Protein AF-0000000076607800 (afdb_homodimer)

Solvent-accessible surface area (backbone atoms only — not comparable to full-atom values): 13991 Å² total; per-residue (Å²): 88,60,32,74,44,74,40,45,33,41,15,35,89,54,48,66,61,42,52,52,49,42,38,73,73,34,55,36,42,64,42,30,52,68,82,54,38,37,32,33,32,48,40,49,83,46,87,65,86,45,58,47,31,33,26,29,20,87,77,38,93,74,52,37,53,46,70,35,19,41,32,43,36,35,35,28,87,53,38,68,62,51,50,57,54,45,61,74,69,64,65,68,62,76,37,70,77,42,79,42,59,78,15,33,34,32,31,28,30,63,49,90,76,54,30,33,38,38,39,24,21,82,47,77,55,36,74,76,47,54,70,26,51,41,129,87,59,31,70,44,75,40,46,33,41,16,33,88,54,50,67,61,43,51,51,49,41,38,72,73,34,55,36,44,64,42,31,50,70,84,56,38,37,33,35,33,48,39,49,85,50,86,65,87,46,57,47,32,33,26,28,19,87,76,37,95,74,49,37,52,45,70,36,19,40,34,42,36,34,35,28,89,53,37,69,62,52,49,58,55,47,60,72,69,65,65,67,62,77,38,69,77,42,80,41,59,79,17,30,34,33,34,26,31,64,50,89,75,54,30,32,39,38,38,24,21,82,47,76,56,36,74,75,48,55,72,26,51,41,130

Structure (mmCIF, N/CA/C/O backbone):
data_AF-0000000076607800-model_v1
#
loop_
_entity.id
_entity.type
_entity.pdbx_description
1 polymer 'Uncharacterized conserved protein PhnB, glyoxalase superfamily'
#
loop_
_atom_site.group_PDB
_atom_site.id
_atom_site.type_symbol
_atom_site.label_atom_id
_atom_site.label_alt_id
_atom_site.label_comp_id
_atom_site.label_asym_id
_atom_site.label_entity_id
_atom_site.label_seq_id
_atom_site.pdbx_PDB_ins_code
_atom_site.Cartn_x
_atom_site.Cartn_y
_atom_site.Cartn_z
_atom_site.occupancy
_atom_site.B_iso_or_equiv
_atom_site.auth_seq_id
_atom_site.auth_comp_id
_atom_site.auth_asym_id
_atom_site.auth_atom_id
_atom_site.pdbx_PDB_model_num
ATOM 1 N N . MET A 1 1 ? -7.504 -16.953 0.192 1 89.31 1 MET A N 1
ATOM 2 C CA . MET A 1 1 ? -6.07 -16.859 0.453 1 89.31 1 MET A CA 1
ATOM 3 C C . MET A 1 1 ? -5.801 -16.062 1.725 1 89.31 1 MET A C 1
ATOM 5 O O . MET A 1 1 ? -6.395 -15.008 1.937 1 89.31 1 MET A O 1
ATOM 9 N N . LYS A 1 2 ? -4.879 -16.625 2.611 1 90.62 2 LYS A N 1
ATOM 10 C CA . LYS A 1 2 ? -4.449 -15.891 3.795 1 90.62 2 LYS A CA 1
ATOM 11 C C . LYS A 1 2 ? -3.088 -15.242 3.574 1 90.62 2 LYS A C 1
ATOM 13 O O . LYS A 1 2 ? -2.135 -15.906 3.172 1 90.62 2 LYS A O 1
ATOM 18 N N . ILE A 1 3 ? -3.055 -13.945 3.836 1 93.56 3 ILE A N 1
ATOM 19 C CA . ILE A 1 3 ? -1.776 -13.273 3.639 1 93.56 3 ILE A CA 1
ATOM 20 C C . ILE A 1 3 ? -1.208 -12.836 4.988 1 93.56 3 ILE A C 1
ATOM 22 O O . ILE A 1 3 ? -1.96 -12.547 5.922 1 93.56 3 ILE A O 1
ATOM 26 N N . ASN A 1 4 ? 0.083 -12.812 5.07 1 92.81 4 ASN A N 1
ATOM 27 C CA . ASN A 1 4 ? 0.793 -12.383 6.273 1 92.81 4 ASN A CA 1
ATOM 28 C C . ASN A 1 4 ? 1.056 -10.883 6.266 1 92.81 4 ASN A C 1
ATOM 30 O O . ASN A 1 4 ? 1.125 -10.258 7.324 1 92.81 4 ASN A O 1
ATOM 34 N N . ASP A 1 5 ? 1.212 -10.344 5.078 1 92.81 5 ASP A N 1
ATOM 35 C CA . ASP A 1 5 ? 1.543 -8.93 4.938 1 92.81 5 ASP A CA 1
ATOM 36 C C . ASP A 1 5 ? 1.287 -8.445 3.51 1 92.81 5 ASP A C 1
ATOM 38 O O . ASP A 1 5 ? 1.368 -9.227 2.561 1 92.81 5 ASP A O 1
ATOM 42 N N . LEU A 1 6 ? 0.939 -7.23 3.428 1 95.31 6 LEU A N 1
ATOM 43 C CA . LEU A 1 6 ? 0.841 -6.516 2.16 1 95.31 6 LEU A CA 1
ATOM 44 C C . LEU A 1 6 ? 1.703 -5.258 2.176 1 95.31 6 LEU A C 1
ATOM 46 O O . LEU A 1 6 ? 1.561 -4.414 3.064 1 95.31 6 LEU A O 1
ATOM 50 N N . SER A 1 7 ? 2.604 -5.168 1.314 1 96.62 7 SER A N 1
ATOM 51 C CA . SER A 1 7 ? 3.385 -3.955 1.096 1 96.62 7 SER A CA 1
ATOM 52 C C . SER A 1 7 ? 3.342 -3.527 -0.368 1 96.62 7 SER A C 1
ATOM 54 O O . SER A 1 7 ? 2.793 -4.238 -1.212 1 96.62 7 SER A O 1
ATOM 56 N N . ILE A 1 8 ? 3.883 -2.34 -0.643 1 98.06 8 ILE A N 1
ATOM 57 C CA . ILE A 1 8 ? 3.775 -1.875 -2.021 1 98.06 8 ILE A CA 1
ATOM 58 C C . ILE A 1 8 ? 5.156 -1.464 -2.535 1 98.06 8 ILE A C 1
ATOM 60 O O . ILE A 1 8 ? 6.035 -1.103 -1.75 1 98.06 8 ILE A O 1
ATOM 64 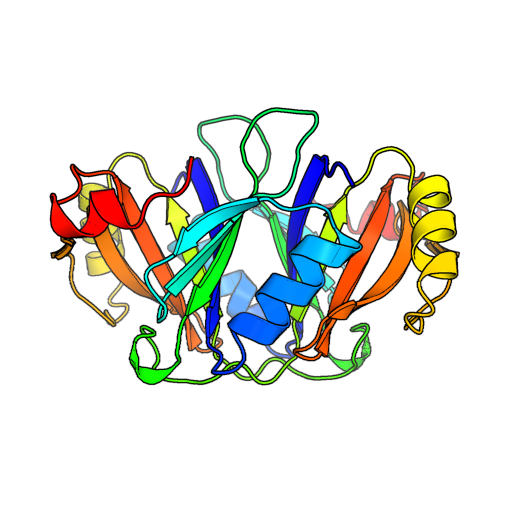N N . THR A 1 9 ? 5.324 -1.591 -3.789 1 98.69 9 THR A N 1
ATOM 65 C CA . THR A 1 9 ? 6.469 -1.09 -4.539 1 98.69 9 THR A CA 1
ATOM 66 C C . THR A 1 9 ? 6.012 -0.159 -5.66 1 98.69 9 THR A C 1
ATOM 68 O O . THR A 1 9 ? 5.188 -0.538 -6.492 1 98.69 9 THR A O 1
ATOM 71 N N . ILE A 1 10 ? 6.562 1.023 -5.66 1 98.75 10 ILE A N 1
ATOM 72 C CA . ILE A 1 10 ? 6.23 2.008 -6.684 1 98.75 10 ILE A CA 1
ATOM 73 C C . ILE A 1 10 ? 7.316 2.031 -7.754 1 98.75 10 ILE A C 1
ATOM 75 O O . ILE A 1 10 ? 8.508 2.094 -7.438 1 98.75 10 ILE A O 1
ATOM 79 N N . HIS A 1 11 ? 6.902 1.97 -9.031 1 98.81 11 HIS A N 1
ATOM 80 C CA . HIS A 1 11 ? 7.832 1.976 -10.148 1 98.81 11 HIS A CA 1
ATOM 81 C C . HIS A 1 11 ? 8.172 3.4 -10.578 1 98.81 11 HIS A C 1
ATOM 83 O O . HIS A 1 11 ? 7.316 4.109 -11.117 1 98.81 11 HIS A O 1
ATOM 89 N N . THR A 1 12 ? 9.398 3.791 -10.43 1 98.5 12 THR A N 1
ATOM 90 C CA . THR A 1 12 ? 9.742 5.176 -10.742 1 98.5 12 THR A CA 1
ATOM 91 C C . THR A 1 12 ? 11.242 5.316 -10.992 1 98.5 12 THR A C 1
ATOM 93 O O . THR A 1 12 ? 12.039 4.523 -10.484 1 98.5 12 THR A O 1
ATOM 96 N N . ASP A 1 13 ? 11.586 6.332 -11.758 1 97.88 13 ASP A N 1
ATOM 97 C CA . ASP A 1 13 ? 12.992 6.688 -11.953 1 97.88 13 ASP A CA 1
ATOM 98 C C . ASP A 1 13 ? 13.445 7.711 -10.914 1 97.88 13 ASP A C 1
ATOM 100 O O . ASP A 1 13 ? 14.617 8.086 -10.875 1 97.88 13 ASP A O 1
ATOM 104 N N . LYS A 1 14 ? 12.609 8.102 -10.008 1 98.19 14 LYS A N 1
ATOM 105 C CA . LYS A 1 14 ? 12.898 9.141 -9.016 1 98.19 14 LYS A CA 1
ATOM 106 C C . LYS A 1 14 ? 13.141 8.531 -7.641 1 98.19 14 LYS A C 1
ATOM 108 O O . LYS A 1 14 ? 12.688 9.07 -6.629 1 98.19 14 LYS A O 1
ATOM 113 N N . ILE A 1 15 ? 13.836 7.441 -7.613 1 98.56 15 ILE A N 1
ATOM 114 C CA . ILE A 1 15 ? 14.008 6.695 -6.367 1 98.56 15 ILE A CA 1
ATOM 115 C C . ILE A 1 15 ? 14.719 7.57 -5.34 1 98.56 15 ILE A C 1
ATOM 117 O O . ILE A 1 15 ? 14.242 7.719 -4.207 1 98.56 15 ILE A O 1
ATOM 121 N N . LYS A 1 16 ? 15.805 8.156 -5.68 1 98.31 16 LYS A N 1
ATOM 122 C CA . LYS A 1 16 ? 16.594 8.961 -4.746 1 98.31 16 LYS A CA 1
ATOM 123 C C . LYS A 1 16 ? 15.758 10.109 -4.184 1 98.31 16 LYS A C 1
ATOM 125 O O . LYS A 1 16 ? 15.781 10.375 -2.98 1 98.31 16 LYS A O 1
ATOM 130 N N . GLU A 1 17 ? 15.07 10.797 -5.043 1 98.38 17 GLU A N 1
ATOM 131 C CA . GLU A 1 17 ? 14.227 11.906 -4.625 1 98.38 17 GLU A CA 1
ATOM 132 C C . GLU A 1 17 ? 13.18 11.453 -3.613 1 98.38 17 GLU A C 1
ATOM 134 O O . GLU A 1 17 ? 12.938 12.133 -2.615 1 98.38 17 GLU A O 1
ATOM 139 N N . CYS A 1 18 ? 12.578 10.336 -3.889 1 98.44 18 CYS A N 1
ATOM 140 C CA . CYS A 1 18 ? 11.547 9.805 -3.006 1 98.44 18 CYS A CA 1
ATOM 141 C C . CYS A 1 18 ? 12.141 9.414 -1.657 1 98.44 18 CYS A C 1
ATOM 143 O O . CYS A 1 18 ? 11.617 9.797 -0.609 1 98.44 18 CYS A O 1
ATOM 145 N N . VAL A 1 19 ? 13.211 8.656 -1.713 1 98.38 19 VAL A N 1
ATOM 146 C CA . VAL A 1 19 ? 13.852 8.188 -0.486 1 98.38 19 VAL A CA 1
ATOM 147 C C . VAL A 1 19 ? 14.281 9.391 0.358 1 98.38 19 VAL A C 1
ATOM 149 O O . VAL A 1 19 ? 14.039 9.43 1.565 1 98.38 19 VAL A O 1
ATOM 152 N N . ASP A 1 20 ? 14.875 10.414 -0.251 1 98.31 20 ASP A N 1
ATOM 153 C CA . ASP A 1 20 ? 15.297 11.617 0.458 1 98.31 20 ASP A CA 1
ATOM 154 C C . ASP A 1 20 ? 14.117 12.297 1.143 1 98.31 20 ASP A C 1
ATOM 156 O O . ASP A 1 20 ? 14.234 12.758 2.281 1 98.31 20 ASP A O 1
ATOM 160 N N . PHE A 1 21 ? 13.023 12.375 0.46 1 98.31 21 PHE A N 1
ATOM 161 C CA . PHE A 1 21 ? 11.812 12.992 0.995 1 98.31 21 PHE A CA 1
ATOM 162 C C . PHE A 1 21 ? 11.352 12.273 2.258 1 98.31 21 PHE A C 1
ATOM 164 O O . PHE A 1 21 ? 11.109 12.906 3.285 1 98.31 21 PHE A O 1
ATOM 171 N N . TYR A 1 22 ? 11.234 10.961 2.172 1 98.25 22 TYR A N 1
ATOM 172 C CA . TYR A 1 22 ? 10.688 10.195 3.289 1 98.25 22 TYR A CA 1
ATOM 173 C C . TYR A 1 22 ? 11.664 10.172 4.461 1 98.25 22 TYR A C 1
ATOM 175 O O . TYR A 1 22 ? 11.258 10.211 5.621 1 98.25 22 TYR A O 1
ATOM 183 N N . VAL A 1 23 ? 12.945 10.07 4.188 1 97.38 23 VAL A N 1
ATOM 184 C CA . VAL A 1 23 ? 13.945 10.102 5.25 1 97.38 23 VAL A CA 1
ATOM 185 C C . VAL A 1 23 ? 13.883 11.445 5.973 1 97.38 23 VAL A C 1
ATOM 187 O O . VAL A 1 23 ? 13.859 11.5 7.203 1 97.38 23 VAL A O 1
ATOM 190 N N . ARG A 1 24 ? 13.789 12.492 5.258 1 96.5 24 ARG A N 1
ATOM 191 C CA . ARG A 1 24 ? 13.844 13.836 5.812 1 96.5 24 ARG A CA 1
ATOM 192 C C . ARG A 1 24 ? 12.586 14.156 6.609 1 96.5 24 ARG A C 1
ATOM 194 O O . ARG A 1 24 ? 12.664 14.719 7.707 1 96.5 24 ARG A O 1
ATOM 201 N N . HIS A 1 25 ? 11.461 13.734 6.082 1 96.38 25 HIS A N 1
ATOM 202 C CA . HIS A 1 25 ? 10.234 14.297 6.645 1 96.38 25 HIS A CA 1
ATOM 203 C C . HIS A 1 25 ? 9.477 13.258 7.461 1 96.38 25 HIS A C 1
ATOM 205 O O . HIS A 1 25 ? 8.617 13.609 8.273 1 96.38 25 HIS A O 1
ATOM 211 N N . PHE A 1 26 ? 9.781 11.977 7.262 1 95.94 26 PHE A N 1
ATOM 212 C CA . PHE A 1 26 ? 9.023 10.945 7.957 1 95.94 26 PHE A CA 1
ATOM 213 C C . PHE A 1 26 ? 9.945 10.062 8.789 1 95.94 26 PHE A C 1
ATOM 215 O O . PHE A 1 26 ? 9.5 9.086 9.398 1 95.94 26 PHE A O 1
ATOM 222 N N . ASN A 1 27 ? 11.203 10.375 8.828 1 92.75 27 ASN A N 1
ATOM 223 C CA . ASN A 1 27 ? 12.203 9.711 9.656 1 92.75 27 ASN A CA 1
ATOM 224 C C . ASN A 1 27 ? 12.203 8.203 9.43 1 92.75 27 ASN A C 1
ATOM 226 O O . ASN A 1 27 ? 12.188 7.422 10.383 1 92.75 27 ASN A O 1
ATOM 230 N N . VAL A 1 28 ? 12.188 7.809 8.195 1 96.25 28 VAL A N 1
ATOM 231 C CA . VAL A 1 28 ? 12.234 6.391 7.855 1 96.25 28 VAL A CA 1
ATOM 232 C C . VAL A 1 28 ? 13.688 5.922 7.781 1 96.25 28 VAL A C 1
ATOM 234 O O . VAL A 1 28 ? 14.602 6.742 7.68 1 96.25 28 VAL A O 1
ATOM 237 N N . LYS A 1 29 ? 13.82 4.602 7.867 1 96 29 LYS A N 1
ATOM 238 C CA . LYS A 1 29 ? 15.117 3.965 7.66 1 96 29 LYS A CA 1
ATOM 239 C C . LYS A 1 29 ? 15.164 3.238 6.316 1 96 29 LYS A C 1
ATOM 241 O O . LYS A 1 29 ? 14.172 2.639 5.895 1 96 29 LYS A O 1
ATOM 246 N N . ILE A 1 30 ? 16.328 3.348 5.699 1 97.62 30 ILE A N 1
ATOM 247 C CA . ILE A 1 30 ? 16.562 2.508 4.531 1 97.62 30 ILE A CA 1
ATOM 248 C C . ILE A 1 30 ? 16.969 1.103 4.977 1 97.62 30 ILE A C 1
ATOM 250 O O . ILE A 1 30 ? 17.953 0.931 5.699 1 97.62 30 ILE A O 1
ATOM 254 N N . THR A 1 31 ? 16.25 0.076 4.551 1 97.19 31 THR A N 1
ATOM 255 C CA . THR A 1 31 ? 16.547 -1.273 5.023 1 97.19 31 THR A CA 1
ATOM 256 C C . THR A 1 31 ? 17.172 -2.113 3.912 1 97.19 31 THR A C 1
ATOM 258 O O . THR A 1 31 ? 17.766 -3.162 4.18 1 97.19 31 THR A O 1
ATOM 261 N N . PHE A 1 32 ? 17 -1.739 2.686 1 97.38 32 PHE A N 1
ATOM 262 C CA . PHE A 1 32 ? 17.547 -2.422 1.52 1 97.38 32 PHE A CA 1
ATOM 263 C C . PHE A 1 32 ? 17.844 -1.43 0.404 1 97.38 32 PHE A C 1
ATOM 265 O O . PHE A 1 32 ? 17.031 -0.552 0.109 1 97.38 32 PHE A O 1
ATOM 272 N N . ASP A 1 33 ? 18.984 -1.523 -0.208 1 97.25 33 ASP A N 1
ATOM 273 C CA . ASP A 1 33 ? 19.375 -0.598 -1.271 1 97.25 33 ASP A CA 1
ATOM 274 C C . ASP A 1 33 ? 20.312 -1.264 -2.266 1 97.25 33 ASP A C 1
ATOM 276 O O . ASP A 1 33 ? 21.484 -1.502 -1.954 1 97.25 33 ASP A O 1
ATOM 280 N N . CYS A 1 34 ? 19.828 -1.542 -3.424 1 94.25 34 CYS A N 1
ATOM 281 C CA . CYS A 1 34 ? 20.688 -2.008 -4.508 1 94.25 34 CYS A CA 1
ATOM 282 C C . CYS A 1 34 ? 20.594 -1.086 -5.715 1 94.25 34 CYS A C 1
ATOM 284 O O . CYS A 1 34 ? 20.656 -1.542 -6.859 1 94.25 34 CYS A O 1
ATOM 286 N N . GLU A 1 35 ? 20.281 0.145 -5.473 1 92.06 35 GLU A N 1
ATOM 287 C CA . GLU A 1 35 ? 20.234 1.264 -6.41 1 92.06 35 GLU A CA 1
ATOM 288 C C . GLU A 1 35 ? 18.969 1.225 -7.262 1 92.06 35 GLU A C 1
ATOM 290 O O . GLU A 1 35 ? 18.203 2.18 -7.273 1 92.06 35 GLU A O 1
ATOM 295 N N . TRP A 1 36 ? 18.75 0.089 -7.938 1 95.56 36 TRP A N 1
ATOM 296 C CA . TRP A 1 36 ? 17.578 0.027 -8.812 1 95.56 36 TRP A CA 1
ATOM 297 C C . TRP A 1 36 ? 16.344 -0.409 -8.039 1 95.56 36 TRP A C 1
ATOM 299 O O . TRP A 1 36 ? 15.234 -0.409 -8.578 1 95.56 36 TRP A O 1
ATOM 309 N N . TYR A 1 37 ? 16.516 -0.751 -6.84 1 97.5 37 TYR A N 1
ATOM 310 C CA . TYR A 1 37 ? 15.469 -1.145 -5.898 1 97.5 37 TYR A CA 1
ATOM 311 C C . TYR A 1 37 ? 15.828 -0.718 -4.477 1 97.5 37 TYR A C 1
ATOM 313 O O . TYR A 1 37 ? 16.891 -1.057 -3.973 1 97.5 37 TYR A O 1
ATOM 321 N N . VAL A 1 38 ? 14.938 0.009 -3.799 1 98.44 38 VAL A N 1
ATOM 322 C CA . VAL A 1 38 ? 15.188 0.498 -2.445 1 98.44 38 VAL A CA 1
ATOM 323 C C . VAL A 1 38 ? 13.945 0.292 -1.586 1 98.44 38 VAL A C 1
ATOM 325 O O . VAL A 1 38 ? 12.82 0.545 -2.033 1 98.44 38 VAL A O 1
ATOM 328 N N . THR A 1 39 ? 14.164 -0.237 -0.393 1 98.31 39 THR A N 1
ATOM 329 C CA . THR A 1 39 ? 13.094 -0.387 0.587 1 98.31 39 THR A CA 1
ATOM 330 C C . THR A 1 39 ? 13.344 0.505 1.8 1 98.31 39 THR A C 1
ATOM 332 O O . THR A 1 39 ? 14.453 0.536 2.336 1 98.31 39 THR A O 1
ATOM 335 N N . ILE A 1 40 ? 12.305 1.216 2.178 1 98 40 ILE A N 1
ATOM 336 C CA . ILE A 1 40 ? 12.352 2 3.406 1 98 40 ILE A CA 1
ATOM 337 C C . ILE A 1 40 ? 11.367 1.431 4.422 1 98 40 ILE A C 1
ATOM 339 O O . ILE A 1 40 ? 10.383 0.781 4.047 1 98 40 ILE A O 1
ATOM 343 N N . GLN A 1 41 ? 11.641 1.644 5.652 1 96.56 41 GLN A N 1
ATOM 344 C CA . GLN A 1 41 ? 10.828 1.181 6.773 1 96.56 41 GLN A CA 1
ATOM 345 C C . GLN A 1 41 ? 10.367 2.35 7.637 1 96.56 41 GLN A C 1
ATOM 347 O O . GLN A 1 41 ? 11.188 3.15 8.094 1 96.56 41 GLN A O 1
ATOM 352 N N . PHE A 1 42 ? 9.016 2.467 7.82 1 96.25 42 PHE A N 1
ATOM 353 C CA . PHE A 1 42 ? 8.469 3.447 8.75 1 96.25 42 PHE A CA 1
ATOM 354 C C . PHE A 1 42 ? 8.641 2.979 10.188 1 96.25 42 PHE A C 1
ATOM 356 O O . PHE A 1 42 ? 8.57 1.779 10.469 1 96.25 42 PHE A O 1
ATOM 363 N N . GLN A 1 43 ? 8.828 3.922 11.023 1 91.94 43 GLN A N 1
ATOM 364 C CA . GLN A 1 43 ? 8.797 3.586 12.445 1 91.94 43 GLN A CA 1
ATOM 365 C C . GLN A 1 43 ? 7.367 3.297 12.906 1 91.94 43 GLN A C 1
ATOM 367 O O . GLN A 1 43 ? 6.426 3.977 12.492 1 91.94 43 GLN A O 1
ATOM 372 N N . SER A 1 44 ? 7.242 2.232 13.633 1 88.62 44 SER A N 1
ATOM 373 C CA . SER A 1 44 ? 5.918 1.846 14.109 1 88.62 44 SER A CA 1
ATOM 374 C C . SER A 1 44 ? 5.898 1.719 15.633 1 88.62 44 SER A C 1
ATOM 376 O O . SER A 1 44 ? 6.906 1.353 16.25 1 88.62 44 SER A O 1
ATOM 378 N N . HIS A 1 45 ? 4.84 2.15 16.25 1 75.44 45 HIS A N 1
ATOM 379 C CA . HIS A 1 45 ? 4.664 1.938 17.672 1 75.44 45 HIS A CA 1
ATOM 380 C C . HIS A 1 45 ? 4.301 0.488 17.984 1 75.44 45 HIS A C 1
ATOM 382 O O . HIS A 1 45 ? 4.488 0.017 19.109 1 75.44 45 HIS A O 1
ATOM 388 N N . VAL A 1 46 ? 3.652 -0.04 17.062 1 67.81 46 VAL A N 1
ATOM 389 C CA . VAL A 1 46 ? 3.074 -1.363 17.266 1 67.81 46 VAL A CA 1
ATOM 390 C C . VAL A 1 46 ? 3.699 -2.357 16.297 1 67.81 46 VAL A C 1
ATOM 392 O O . VAL A 1 46 ? 4.289 -1.961 15.281 1 67.81 46 VAL A O 1
ATOM 395 N N . ASN A 1 47 ? 3.912 -3.668 16.547 1 63.47 47 ASN A N 1
ATOM 396 C CA . ASN A 1 47 ? 4.184 -4.723 15.578 1 63.47 47 ASN A CA 1
ATOM 397 C C . ASN A 1 47 ? 3.043 -4.867 14.57 1 63.47 47 ASN A C 1
ATOM 399 O O . ASN A 1 47 ? 1.879 -4.652 14.914 1 63.47 47 ASN A O 1
ATOM 403 N N . PRO A 1 48 ? 3.32 -4.996 13.188 1 76.75 48 PRO A N 1
ATOM 404 C CA . PRO A 1 48 ? 4.531 -5.398 12.469 1 76.75 48 PRO A CA 1
ATOM 405 C C . PRO A 1 48 ? 5.254 -4.215 11.82 1 76.75 48 PRO A C 1
ATOM 407 O O . PRO A 1 48 ? 4.723 -3.102 11.805 1 76.75 48 PRO A O 1
ATOM 410 N N . ASP A 1 49 ? 6.383 -4.484 11.156 1 87.5 49 ASP A N 1
ATOM 411 C CA . ASP A 1 49 ? 7.156 -3.537 10.359 1 87.5 49 ASP A CA 1
ATOM 412 C C . ASP A 1 49 ? 6.348 -3.045 9.156 1 87.5 49 ASP A C 1
ATOM 414 O O . ASP A 1 49 ? 5.551 -3.795 8.586 1 87.5 49 ASP A O 1
ATOM 418 N N . ILE A 1 50 ? 6.469 -1.816 8.867 1 94 50 ILE A N 1
ATOM 419 C CA . ILE A 1 50 ? 5.766 -1.189 7.75 1 94 50 ILE A CA 1
ATOM 420 C C . ILE A 1 50 ? 6.773 -0.745 6.691 1 94 50 ILE A C 1
ATOM 422 O O . ILE A 1 50 ? 7.605 0.128 6.945 1 94 50 ILE A O 1
ATOM 426 N N . PHE A 1 51 ? 6.617 -1.28 5.48 1 96.19 51 PHE A N 1
ATOM 427 C CA . PHE A 1 51 ? 7.613 -1.06 4.438 1 96.19 51 PHE A CA 1
ATOM 428 C C . PHE A 1 51 ? 6.988 -0.388 3.223 1 96.19 51 PHE A C 1
ATOM 430 O O . PHE A 1 51 ? 5.797 -0.568 2.951 1 96.19 51 PHE A O 1
ATOM 437 N N . LEU A 1 52 ? 7.762 0.393 2.51 1 98.25 52 LEU A N 1
ATOM 438 C CA . LEU A 1 52 ? 7.516 0.963 1.189 1 98.25 52 LEU A CA 1
ATOM 439 C C . LEU A 1 52 ? 8.75 0.824 0.301 1 98.25 52 LEU A C 1
ATOM 441 O O . LEU A 1 52 ? 9.859 1.153 0.718 1 98.25 52 LEU A O 1
ATOM 445 N N . SER A 1 53 ? 8.516 0.359 -0.923 1 98.69 53 SER A N 1
ATOM 446 C CA . SER A 1 53 ? 9.656 0.154 -1.812 1 98.69 53 SER A CA 1
ATOM 447 C C . SER A 1 53 ? 9.5 0.952 -3.104 1 98.69 53 SER A C 1
ATOM 449 O O . SER A 1 53 ? 8.391 1.332 -3.473 1 98.69 53 SER A O 1
ATOM 451 N N . PHE A 1 54 ? 10.625 1.188 -3.701 1 98.69 54 PHE A N 1
ATOM 452 C CA . PHE A 1 54 ? 10.734 1.828 -5.008 1 98.69 54 PHE A CA 1
ATOM 453 C C . PHE A 1 54 ? 11.594 0.995 -5.949 1 98.69 54 PHE A C 1
ATOM 455 O O . PHE A 1 54 ? 12.609 0.437 -5.535 1 98.69 54 PHE A O 1
ATOM 462 N N . ILE A 1 55 ? 11.195 0.967 -7.215 1 98.69 55 ILE A N 1
ATOM 463 C CA . ILE A 1 55 ? 11.93 0.176 -8.195 1 98.69 55 ILE A CA 1
ATOM 464 C C . ILE A 1 55 ? 11.992 0.93 -9.523 1 98.69 55 ILE A C 1
ATOM 466 O O . ILE A 1 55 ? 11.031 1.59 -9.914 1 98.69 55 ILE A O 1
ATOM 470 N N . LYS A 1 56 ? 13.125 0.8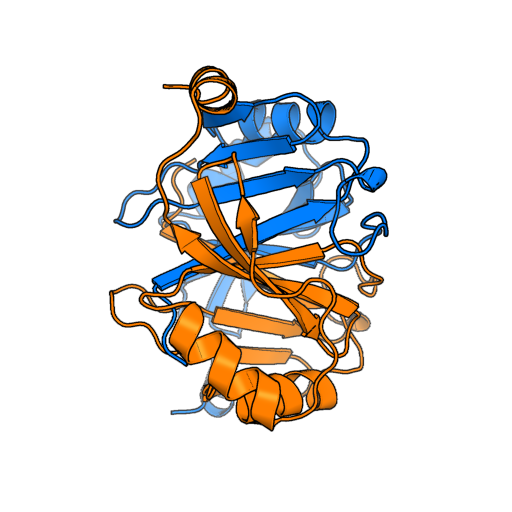5 -10.188 1 98.25 56 LYS A N 1
ATOM 471 C CA . LYS A 1 56 ? 13.172 1.37 -11.5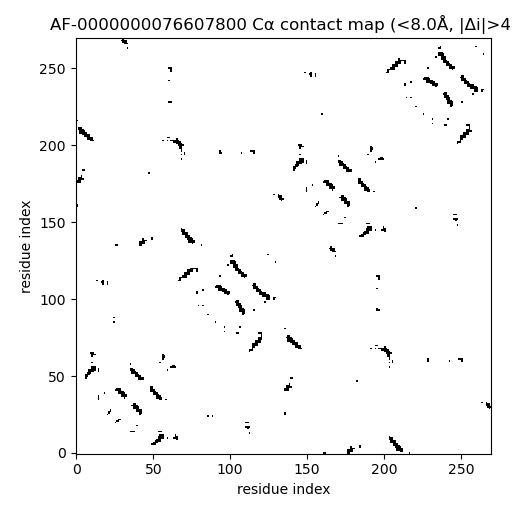47 1 98.25 56 LYS A CA 1
ATOM 472 C C . LYS A 1 56 ? 12.188 0.63 -12.453 1 98.25 56 LYS A C 1
ATOM 474 O O . LYS A 1 56 ? 12.094 -0.598 -12.406 1 98.25 56 LYS A O 1
ATOM 479 N N . PRO A 1 57 ? 11.57 1.409 -13.312 1 97.44 57 PRO A N 1
ATOM 480 C CA . PRO A 1 57 ? 10.5 0.803 -14.102 1 97.44 57 PRO A CA 1
ATOM 481 C C . PRO A 1 57 ? 10.984 -0.364 -14.961 1 97.44 57 PRO A C 1
ATOM 483 O O . PRO A 1 57 ? 10.266 -1.352 -15.133 1 97.44 57 PRO A O 1
ATOM 486 N N . GLU A 1 58 ? 12.125 -0.298 -15.445 1 95.06 58 GLU A N 1
ATOM 487 C CA . GLU A 1 58 ? 12.633 -1.329 -16.344 1 95.06 58 GLU A CA 1
ATOM 488 C C . GLU A 1 58 ? 12.797 -2.664 -15.625 1 95.06 58 GLU A C 1
ATOM 490 O O . GLU A 1 58 ? 12.844 -3.719 -16.266 1 95.06 58 GLU A O 1
ATOM 495 N N . TYR A 1 59 ? 12.836 -2.637 -14.344 1 93.75 59 TYR A N 1
ATOM 496 C CA . TYR A 1 59 ? 13 -3.857 -13.562 1 93.75 59 TYR A CA 1
ATOM 497 C C . TYR A 1 59 ? 11.688 -4.277 -12.922 1 93.75 59 TYR A C 1
ATOM 499 O O . TYR A 1 59 ? 11.602 -5.332 -12.289 1 93.75 59 TYR A O 1
ATOM 507 N N . GLY A 1 60 ? 10.688 -3.418 -13.047 1 91.06 60 GLY A N 1
ATOM 508 C CA . GLY A 1 60 ? 9.383 -3.76 -12.508 1 91.06 60 GLY A CA 1
ATOM 509 C C . GLY A 1 60 ? 8.633 -4.773 -13.344 1 91.06 60 GLY A C 1
ATOM 510 O O . GLY A 1 60 ? 8.836 -4.855 -14.562 1 91.06 60 GLY A O 1
ATOM 511 N N . ALA A 1 61 ? 7.707 -5.488 -12.68 1 88.56 61 ALA A N 1
ATOM 512 C CA . ALA A 1 61 ? 7.016 -6.617 -13.297 1 88.56 61 ALA A CA 1
ATOM 513 C C . ALA A 1 61 ? 6.199 -6.172 -14.508 1 88.56 61 ALA A C 1
ATOM 515 O O . ALA A 1 61 ? 6.023 -6.934 -15.461 1 88.56 61 ALA A O 1
ATOM 516 N N . THR A 1 62 ? 5.727 -4.914 -14.492 1 88.56 62 THR A N 1
ATOM 517 C CA . THR A 1 62 ? 4.848 -4.465 -15.57 1 88.56 62 THR A CA 1
ATOM 518 C C . THR A 1 62 ? 5.605 -3.588 -16.562 1 88.56 62 THR A C 1
ATOM 520 O O . THR A 1 62 ? 5.102 -3.289 -17.641 1 88.56 62 THR A O 1
ATOM 523 N N . GLY A 1 63 ? 6.723 -3.164 -16.109 1 89 63 GLY A N 1
ATOM 524 C CA . GLY A 1 63 ? 7.512 -2.293 -16.969 1 89 63 GLY A CA 1
ATOM 525 C C . GLY A 1 63 ? 6.922 -0.903 -17.109 1 89 63 GLY A C 1
ATOM 526 O O . GLY A 1 63 ? 7.402 -0.099 -17.906 1 89 63 GLY A O 1
ATOM 527 N N . LYS A 1 64 ? 5.895 -0.659 -16.453 1 94.19 64 LYS A N 1
ATOM 528 C CA . LYS A 1 64 ? 5.23 0.639 -16.516 1 94.19 64 LYS A CA 1
ATOM 529 C C . LYS A 1 64 ? 5.637 1.521 -15.336 1 94.19 64 LYS A C 1
ATOM 531 O O . LYS A 1 64 ? 5.727 1.048 -14.203 1 94.19 64 LYS A O 1
ATOM 536 N N . ALA A 1 65 ? 5.859 2.803 -15.68 1 96.94 65 ALA A N 1
ATOM 537 C CA . ALA A 1 65 ? 6.168 3.773 -14.633 1 96.94 65 ALA A CA 1
ATOM 538 C C . ALA A 1 65 ? 4.895 4.266 -13.945 1 96.94 65 ALA A C 1
ATOM 540 O O . ALA A 1 65 ? 3.875 4.484 -14.609 1 96.94 65 ALA A O 1
ATOM 541 N N . PHE A 1 66 ? 5.012 4.438 -12.711 1 97.5 66 PHE A N 1
ATOM 542 C CA . PHE A 1 66 ? 3.93 5.051 -11.945 1 97.5 66 PHE A CA 1
ATOM 543 C C . PHE A 1 66 ? 3.664 6.473 -12.422 1 97.5 66 PHE A C 1
ATOM 545 O O . PHE A 1 66 ? 4.602 7.23 -12.68 1 97.5 66 PHE A O 1
ATOM 552 N N . SER A 1 67 ? 2.359 6.773 -12.484 1 94.94 67 SER A N 1
ATOM 553 C CA . SER A 1 67 ? 2.066 8.109 -12.984 1 94.94 67 SER A CA 1
ATOM 554 C C . SER A 1 67 ? 0.95 8.773 -12.18 1 94.94 67 SER A C 1
ATOM 556 O O . SER A 1 67 ? 0.292 9.695 -12.664 1 94.94 67 SER A O 1
ATOM 558 N N . GLY A 1 68 ? 0.642 8.297 -11.047 1 95.44 68 GLY A N 1
ATOM 559 C CA . GLY A 1 68 ? -0.292 8.992 -10.18 1 95.44 68 GLY A CA 1
ATOM 560 C C . GLY A 1 68 ? -1.519 8.172 -9.836 1 95.44 68 GLY A C 1
ATOM 561 O O . GLY A 1 68 ? -1.67 7.043 -10.312 1 95.44 68 GLY A O 1
ATOM 562 N N . GLY A 1 69 ? -2.398 8.727 -8.93 1 97.5 69 GLY A N 1
ATOM 563 C CA . GLY A 1 69 ? -3.67 8.109 -8.594 1 97.5 69 GLY A CA 1
ATOM 564 C C . GLY A 1 69 ? -3.586 7.191 -7.391 1 97.5 69 GLY A C 1
ATOM 565 O O . GLY A 1 69 ? -4.254 6.156 -7.344 1 97.5 69 GLY A O 1
ATOM 566 N N . LEU A 1 70 ? -2.723 7.535 -6.504 1 98.38 70 LEU A N 1
ATOM 567 C CA . LEU A 1 70 ? -2.541 6.727 -5.301 1 98.38 70 LEU A CA 1
ATOM 568 C C . LEU A 1 70 ? -2.58 7.594 -4.051 1 98.38 70 LEU A C 1
ATOM 570 O O . LEU A 1 70 ? -1.993 8.68 -4.023 1 98.38 70 LEU A O 1
ATOM 574 N N . THR A 1 71 ? -3.277 7.137 -3.041 1 98.56 71 THR A N 1
ATOM 575 C CA . THR A 1 71 ? -3.213 7.703 -1.698 1 98.56 71 THR A CA 1
ATOM 576 C C . THR A 1 71 ? -2.594 6.711 -0.719 1 98.56 71 THR A C 1
ATOM 578 O O . THR A 1 71 ? -3.008 5.551 -0.657 1 98.56 71 THR A O 1
ATOM 581 N N . LEU A 1 72 ? -1.581 7.078 -0.027 1 98.44 72 LEU A N 1
ATOM 582 C CA . LEU A 1 72 ? -1.041 6.344 1.112 1 98.44 72 LEU A CA 1
ATOM 583 C C . LEU A 1 72 ? -1.662 6.832 2.416 1 98.44 72 LE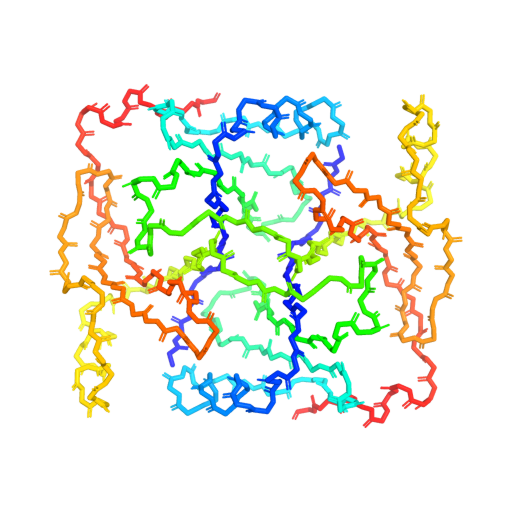U A C 1
ATOM 585 O O . LEU A 1 72 ? -1.523 8.008 2.773 1 98.44 72 LEU A O 1
ATOM 589 N N . ASN A 1 73 ? -2.365 5.949 3.1 1 97.94 73 ASN A N 1
ATOM 590 C CA . ASN A 1 73 ? -2.992 6.289 4.371 1 97.94 73 ASN A CA 1
ATOM 591 C C . ASN A 1 73 ? -2.078 5.969 5.551 1 97.94 73 ASN A C 1
ATOM 593 O O . ASN A 1 73 ? -1.756 4.801 5.789 1 97.94 73 ASN A O 1
ATOM 597 N N . LEU A 1 74 ? -1.718 6.922 6.262 1 97.19 74 LEU A N 1
ATOM 598 C CA . LEU A 1 74 ? -0.839 6.762 7.418 1 97.19 74 LEU A CA 1
ATOM 599 C C . LEU A 1 74 ? -1.598 7.012 8.719 1 97.19 74 LEU A C 1
ATOM 601 O O . LEU A 1 74 ? -1.897 8.156 9.055 1 97.19 74 LEU A O 1
ATOM 605 N N . ASN A 1 75 ? -1.878 5.949 9.398 1 96.69 75 ASN A N 1
ATOM 606 C CA . ASN A 1 75 ? -2.531 6.043 10.703 1 96.69 75 ASN A CA 1
ATOM 607 C C . ASN A 1 75 ? -1.539 6.41 11.797 1 96.69 75 ASN A C 1
ATOM 609 O O . ASN A 1 75 ? -0.52 5.738 11.969 1 96.69 75 ASN A O 1
ATOM 613 N N . VAL A 1 76 ? -1.817 7.492 12.484 1 96.38 76 VAL A N 1
ATOM 614 C CA . VAL A 1 76 ? -0.922 7.938 13.547 1 96.38 76 VAL A CA 1
ATOM 615 C C . VAL A 1 76 ? -1.705 8.102 14.844 1 96.38 76 VAL A C 1
ATOM 617 O O . VAL A 1 76 ? -2.936 8.18 14.836 1 96.38 76 VAL A O 1
ATOM 620 N N . ASP A 1 77 ? -0.981 8.148 16 1 95.25 77 ASP A N 1
ATOM 621 C CA . ASP A 1 77 ? -1.615 8.305 17.312 1 95.25 77 ASP A CA 1
ATOM 622 C C . ASP A 1 77 ? -2.182 9.719 17.469 1 95.25 77 ASP A C 1
ATOM 624 O O . ASP A 1 77 ? -3.318 9.891 17.922 1 95.25 77 ASP A O 1
ATOM 628 N N . ASN A 1 78 ? -1.391 10.703 17.125 1 96.75 78 ASN A N 1
ATOM 629 C CA . ASN A 1 78 ? -1.735 12.109 17.312 1 96.75 78 ASN A CA 1
ATOM 630 C C . ASN A 1 78 ? -1.519 12.922 16.047 1 96.75 78 ASN A C 1
ATOM 632 O O . ASN A 1 78 ? -0.44 13.484 15.836 1 96.75 78 ASN A O 1
ATOM 636 N N . VAL A 1 79 ? -2.588 13.109 15.312 1 98.31 79 VAL A N 1
ATOM 637 C CA . VAL A 1 79 ? -2.494 13.75 14 1 98.31 79 VAL A CA 1
ATOM 638 C C . VAL A 1 79 ? -2.207 15.242 14.18 1 98.31 79 VAL A C 1
ATOM 640 O O . VAL A 1 79 ? -1.524 15.852 13.352 1 98.31 79 VAL A O 1
ATOM 643 N N . ASP A 1 80 ? -2.66 15.883 15.266 1 98.44 80 ASP A N 1
ATOM 644 C CA . ASP A 1 80 ? -2.404 17.297 15.516 1 98.44 80 ASP A CA 1
ATOM 645 C C . ASP A 1 80 ? -0.912 17.562 15.688 1 98.44 80 ASP A C 1
ATOM 647 O O . ASP A 1 80 ? -0.39 18.562 15.188 1 98.44 80 ASP A O 1
ATOM 651 N N . SER A 1 81 ? -0.296 16.703 16.375 1 97.94 81 SER A N 1
ATOM 652 C CA . SER A 1 81 ? 1.145 16.828 16.562 1 97.94 81 SER A CA 1
ATOM 653 C C . SER A 1 81 ? 1.89 16.719 15.242 1 97.94 81 SER A C 1
ATOM 655 O O . SER A 1 81 ? 2.82 17.484 14.977 1 97.94 81 SER A O 1
ATOM 657 N N . GLU A 1 82 ? 1.507 15.75 14.438 1 97.56 82 GLU A N 1
ATOM 658 C CA . GLU A 1 82 ? 2.156 15.57 13.141 1 97.56 82 GLU A CA 1
ATOM 659 C C . GLU A 1 82 ? 1.895 16.766 12.219 1 97.56 82 GLU A C 1
ATOM 661 O O . GLU A 1 82 ? 2.766 17.156 11.445 1 97.56 82 GLU A O 1
ATOM 666 N N . TYR A 1 83 ? 0.676 17.281 12.25 1 98.12 83 TYR A N 1
ATOM 667 C CA . TYR A 1 83 ? 0.328 18.453 11.477 1 98.12 83 TYR A CA 1
ATOM 668 C C . TYR A 1 83 ? 1.254 19.625 11.805 1 98.12 83 TYR A C 1
ATOM 670 O O . TYR A 1 83 ? 1.786 20.281 10.906 1 98.12 83 TYR A O 1
ATOM 678 N N . ALA A 1 84 ? 1.44 19.891 13.062 1 98 84 ALA A N 1
ATOM 679 C CA . ALA A 1 84 ? 2.311 20.969 13.516 1 98 84 ALA A CA 1
ATOM 680 C C . ALA A 1 84 ? 3.734 20.781 13 1 98 84 ALA A C 1
ATOM 682 O O . ALA A 1 84 ? 4.383 21.75 12.586 1 98 84 ALA A O 1
ATOM 683 N N . LYS A 1 85 ? 4.18 19.594 13 1 96.94 85 LYS A N 1
ATOM 684 C CA . LYS A 1 85 ? 5.523 19.297 12.516 1 96.94 85 LYS A CA 1
ATOM 685 C C . LYS A 1 85 ? 5.648 19.594 11.023 1 96.94 85 LYS A C 1
ATOM 687 O O . LYS A 1 85 ? 6.629 20.188 10.586 1 96.94 85 LYS A O 1
ATOM 692 N N . ILE A 1 86 ? 4.711 19.125 10.281 1 97.19 86 ILE A N 1
ATOM 693 C CA . ILE A 1 86 ? 4.754 19.297 8.828 1 97.19 86 ILE A CA 1
ATOM 694 C C . ILE A 1 86 ? 4.645 20.781 8.477 1 97.19 86 ILE A C 1
ATOM 696 O O . ILE A 1 86 ? 5.27 21.234 7.516 1 97.19 86 ILE A O 1
ATOM 700 N N . GLN A 1 87 ? 3.836 21.547 9.195 1 96.62 87 GLN A N 1
ATOM 701 C CA . GLN A 1 87 ? 3.707 22.984 8.977 1 96.62 87 GLN A CA 1
ATOM 702 C C . GLN A 1 87 ? 5.07 23.672 9.016 1 96.62 87 GLN A C 1
ATOM 704 O O . GLN A 1 87 ? 5.32 24.609 8.258 1 96.62 87 GLN A O 1
ATOM 709 N N . GLN A 1 88 ? 5.914 23.156 9.781 1 96.38 88 GLN A N 1
ATOM 710 C CA . GLN A 1 88 ? 7.227 23.766 9.969 1 96.38 88 GLN A CA 1
ATOM 711 C C . GLN A 1 88 ? 8.141 23.484 8.781 1 96.38 88 GLN A C 1
ATOM 713 O O . GLN A 1 88 ? 9.156 24.156 8.594 1 96.38 88 GLN A O 1
ATOM 718 N N . THR A 1 89 ? 7.852 22.516 8.016 1 94.94 89 THR A N 1
ATOM 719 C CA . THR A 1 89 ? 8.695 22.125 6.898 1 94.94 89 THR A CA 1
ATOM 720 C C . THR A 1 89 ? 8.422 23 5.676 1 94.94 89 THR A C 1
ATOM 722 O O . THR A 1 89 ? 9.227 23.031 4.738 1 94.94 89 THR A O 1
ATOM 725 N N . GLY A 1 90 ? 7.27 23.562 5.641 1 94.5 90 GLY A N 1
ATOM 726 C CA . GLY A 1 90 ? 6.891 24.391 4.5 1 94.5 90 GLY A CA 1
ATOM 727 C C . GLY A 1 90 ? 6.281 23.594 3.367 1 94.5 90 GLY A C 1
ATOM 728 O O . GLY A 1 90 ? 5.957 24.141 2.312 1 94.5 90 GLY A O 1
ATOM 729 N N . ILE A 1 91 ? 6.129 22.328 3.477 1 96.12 91 ILE A N 1
ATOM 730 C CA . ILE A 1 91 ? 5.441 21.5 2.484 1 96.12 91 ILE A CA 1
ATOM 731 C C . ILE A 1 91 ? 3.992 21.969 2.35 1 96.12 91 ILE A C 1
ATOM 733 O O . ILE A 1 91 ? 3.285 22.109 3.35 1 96.12 91 ILE A O 1
ATOM 737 N N . PRO A 1 92 ? 3.609 22.266 1.108 1 96.88 92 PRO A N 1
ATOM 738 C CA . PRO A 1 92 ? 2.211 22.672 0.939 1 96.88 92 PRO A CA 1
ATOM 739 C C . PRO A 1 92 ? 1.23 21.547 1.266 1 96.88 92 PRO A C 1
ATOM 741 O O . PRO A 1 92 ? 1.507 20.375 0.977 1 96.88 92 PRO A O 1
ATOM 744 N N . PHE A 1 93 ? 0.099 21.953 1.793 1 97.56 93 PHE A N 1
ATOM 745 C CA . PHE A 1 93 ? -0.963 21 2.092 1 97.56 93 PHE A CA 1
ATOM 746 C C . PHE A 1 93 ? -1.916 20.859 0.911 1 97.56 93 PHE A C 1
ATOM 748 O O . PHE A 1 93 ? -2.248 21.844 0.256 1 97.56 93 PHE A O 1
ATOM 755 N N . ILE A 1 94 ? -2.303 19.641 0.613 1 96.88 94 ILE A N 1
ATOM 756 C CA . ILE A 1 94 ? -3.459 19.422 -0.247 1 96.88 94 ILE A CA 1
ATOM 757 C C . ILE A 1 94 ? -4.734 19.844 0.482 1 96.88 94 ILE A C 1
ATOM 759 O O . ILE A 1 94 ? -5.578 20.531 -0.085 1 96.88 94 ILE A O 1
ATOM 763 N N . GLU A 1 95 ? -4.828 19.328 1.66 1 95.69 95 GLU A N 1
ATOM 764 C CA . GLU A 1 95 ? -5.918 19.625 2.584 1 95.69 95 GLU A CA 1
ATOM 765 C C . GLU A 1 95 ? -5.395 19.875 3.998 1 95.69 95 GLU A C 1
ATOM 767 O O . GLU A 1 95 ? -4.664 19.031 4.543 1 95.69 95 GLU A O 1
ATOM 772 N N . ALA A 1 96 ? -5.789 21.047 4.523 1 97.06 96 ALA A N 1
ATOM 773 C CA . ALA A 1 96 ? -5.434 21.312 5.914 1 97.06 96 ALA A CA 1
ATOM 774 C C . ALA A 1 96 ? -6.176 20.391 6.867 1 97.06 96 ALA A C 1
ATOM 776 O O . ALA A 1 96 ? -7.168 19.766 6.484 1 97.06 96 ALA A O 1
ATOM 777 N N . ILE A 1 97 ? -5.699 20.328 8.086 1 98.31 97 ILE A N 1
ATOM 778 C CA . ILE A 1 97 ? -6.219 19.375 9.062 1 98.31 97 ILE A CA 1
ATOM 779 C C . ILE A 1 97 ? -7.711 19.625 9.281 1 98.31 97 ILE A C 1
ATOM 781 O O . ILE A 1 97 ? -8.133 20.766 9.484 1 98.31 97 ILE A O 1
ATOM 785 N N . THR A 1 98 ? -8.43 18.594 9.148 1 97.81 98 THR A N 1
ATOM 786 C CA . THR A 1 98 ? -9.883 18.672 9.188 1 97.81 98 THR A CA 1
ATOM 787 C C . THR A 1 98 ? -10.484 17.391 9.758 1 97.81 98 THR A C 1
ATOM 789 O O . THR A 1 98 ? -9.938 16.312 9.57 1 97.81 98 THR A O 1
ATOM 792 N N . ASP A 1 99 ? -11.633 17.562 10.445 1 97.5 99 ASP A N 1
ATOM 793 C CA . ASP A 1 99 ? -12.438 16.406 10.844 1 97.5 99 ASP A CA 1
ATOM 794 C C . ASP A 1 99 ? -13.367 15.969 9.711 1 97.5 99 ASP A C 1
ATOM 796 O O . ASP A 1 99 ? -13.961 16.812 9.031 1 97.5 99 ASP A O 1
ATOM 800 N N . HIS A 1 100 ? -13.422 14.695 9.539 1 96 100 HIS A N 1
ATOM 801 C CA . HIS A 1 100 ? -14.273 14.18 8.477 1 96 100 HIS A CA 1
ATOM 802 C C . HIS A 1 100 ? -15.414 13.344 9.047 1 96 100 HIS A C 1
ATOM 804 O O . HIS A 1 100 ? -15.242 12.633 10.039 1 96 100 HIS A O 1
ATOM 810 N N . ASP A 1 101 ? -16.516 13.312 8.359 1 93.88 101 ASP A N 1
ATOM 811 C CA . ASP A 1 101 ? -17.719 12.617 8.789 1 93.88 101 ASP A CA 1
ATOM 812 C C . ASP A 1 101 ? -17.5 11.102 8.805 1 93.88 101 ASP A C 1
ATOM 814 O O . ASP A 1 101 ? -18.172 10.383 9.555 1 93.88 101 ASP A O 1
ATOM 818 N N . TRP A 1 102 ? -16.625 10.695 7.992 1 93.75 102 TRP A N 1
ATOM 819 C CA . TRP A 1 102 ? -16.406 9.258 7.914 1 93.75 102 TRP A CA 1
ATOM 820 C C . TRP A 1 102 ? -15.57 8.766 9.094 1 93.75 102 TRP A C 1
ATOM 822 O O . TRP A 1 102 ? -15.281 7.574 9.203 1 93.75 102 TRP A O 1
ATOM 832 N N . GLY A 1 103 ? -15.07 9.633 9.992 1 95.31 103 GLY A N 1
ATOM 833 C CA . GLY A 1 103 ? -14.625 9.172 11.297 1 95.31 103 GLY A CA 1
ATOM 834 C C . GLY A 1 103 ? -13.133 9.352 11.523 1 95.31 103 GLY A C 1
ATOM 835 O O . GLY A 1 103 ? -12.5 8.539 12.195 1 95.31 103 GLY A O 1
ATOM 836 N N . ASP A 1 104 ? -12.539 10.383 10.906 1 97.31 104 ASP A N 1
ATOM 837 C CA . ASP A 1 104 ? -11.141 10.648 11.211 1 97.31 104 ASP A CA 1
ATOM 838 C C . ASP A 1 104 ? -10.836 12.141 11.18 1 97.31 104 ASP A C 1
ATOM 840 O O . ASP A 1 104 ? -11.703 12.945 10.844 1 97.31 104 ASP A O 1
ATOM 844 N N . ARG A 1 105 ? -9.812 12.57 11.812 1 98.56 105 ARG A N 1
ATOM 845 C CA . ARG A 1 105 ? -9.141 13.859 11.633 1 98.56 105 ARG A CA 1
ATOM 846 C C . ARG A 1 105 ? -7.844 13.688 10.844 1 98.56 105 ARG A C 1
ATOM 848 O O . ARG A 1 105 ? -7.027 12.82 11.156 1 98.56 105 ARG A O 1
ATOM 855 N N . ALA A 1 106 ? -7.781 14.516 9.773 1 98.56 106 ALA A N 1
ATOM 856 C CA . ALA A 1 106 ? -6.668 14.219 8.875 1 98.56 106 ALA A CA 1
ATOM 857 C C . ALA A 1 106 ? -6.203 15.484 8.148 1 98.56 106 ALA A C 1
ATOM 859 O O . ALA A 1 106 ? -6.902 16.5 8.148 1 98.56 106 ALA A O 1
ATOM 860 N N . PHE A 1 107 ? -5.047 15.398 7.59 1 98.31 107 PHE A N 1
ATOM 861 C CA . PHE A 1 107 ? -4.531 16.312 6.578 1 98.31 107 PHE A CA 1
ATOM 862 C C . PHE A 1 107 ? -3.787 15.555 5.488 1 98.31 107 PHE A C 1
ATOM 864 O O . PHE A 1 107 ? -3.514 14.359 5.637 1 98.31 107 PHE A O 1
ATOM 871 N N . SER A 1 108 ? -3.539 16.219 4.434 1 98.38 108 SER A N 1
ATOM 872 C CA . SER A 1 108 ? -2.865 15.531 3.338 1 98.38 108 SER A CA 1
ATOM 873 C C . SER A 1 108 ? -1.827 16.438 2.676 1 98.38 108 SER A C 1
ATOM 875 O O . SER A 1 108 ? -2.025 17.641 2.568 1 98.38 108 SER A O 1
ATOM 877 N N . ILE A 1 109 ? -0.793 15.836 2.244 1 98.25 109 ILE A N 1
ATOM 878 C CA . ILE A 1 109 ? 0.264 16.469 1.466 1 98.25 109 ILE A CA 1
ATOM 879 C C . ILE A 1 109 ? 0.651 15.578 0.291 1 98.25 109 ILE A C 1
ATOM 881 O O . ILE A 1 109 ? 0.187 14.438 0.19 1 98.25 109 ILE A O 1
ATOM 885 N N . ASN A 1 110 ? 1.496 16.094 -0.544 1 97.88 110 ASN A N 1
ATOM 886 C CA . ASN A 1 110 ? 2.018 15.297 -1.647 1 97.88 110 ASN A CA 1
ATOM 887 C C . ASN A 1 110 ? 3.434 14.805 -1.362 1 97.88 110 ASN A C 1
ATOM 889 O O . ASN A 1 110 ? 4.246 15.531 -0.786 1 97.88 110 ASN A O 1
ATOM 893 N N . ASP A 1 111 ? 3.695 13.586 -1.814 1 97.81 111 ASP A N 1
ATOM 894 C CA . ASP A 1 111 ? 5.094 13.188 -1.927 1 97.81 111 ASP A CA 1
ATOM 895 C C . ASP A 1 111 ? 5.668 13.562 -3.291 1 97.81 111 ASP A C 1
ATOM 897 O O . ASP A 1 111 ? 4.969 14.148 -4.125 1 97.81 111 ASP A O 1
ATOM 901 N N . PRO A 1 112 ? 6.949 13.273 -3.582 1 97.62 112 PRO A N 1
ATOM 902 C CA . PRO A 1 112 ? 7.586 13.75 -4.812 1 97.62 112 PRO A CA 1
ATOM 903 C C . PRO A 1 112 ? 6.949 13.172 -6.07 1 97.62 112 PRO A C 1
ATOM 905 O O . PRO A 1 112 ? 7.145 13.703 -7.168 1 97.62 112 PRO A O 1
ATOM 908 N N . LEU A 1 113 ? 6.215 12.062 -5.988 1 97.62 113 LEU A N 1
ATOM 909 C CA . LEU A 1 113 ? 5.582 11.438 -7.141 1 97.62 113 LEU A CA 1
ATOM 910 C C . LEU A 1 113 ? 4.156 11.945 -7.328 1 97.62 113 LEU A C 1
ATOM 912 O O . LEU A 1 113 ? 3.469 11.547 -8.273 1 97.62 113 LEU A O 1
ATOM 916 N N . GLY A 1 114 ? 3.732 12.742 -6.371 1 96.81 114 GLY A N 1
ATOM 917 C CA . GLY A 1 114 ? 2.369 13.242 -6.445 1 96.81 114 GLY A CA 1
ATOM 918 C C . GLY A 1 114 ? 1.37 12.367 -5.715 1 96.81 114 GLY A C 1
ATOM 919 O O . GLY A 1 114 ? 0.16 12.578 -5.816 1 96.81 114 GLY A O 1
ATOM 920 N N . ASN A 1 115 ? 1.797 11.352 -5.07 1 97.81 115 ASN A N 1
ATOM 921 C CA . ASN A 1 115 ? 0.889 10.609 -4.199 1 97.81 115 ASN A CA 1
ATOM 922 C C . ASN A 1 115 ? 0.347 11.492 -3.078 1 97.81 115 ASN A C 1
ATOM 924 O O . ASN A 1 115 ? 1.079 12.312 -2.514 1 97.81 115 ASN A O 1
ATOM 928 N N . ALA A 1 116 ? -0.9 11.234 -2.775 1 98.25 116 ALA A N 1
ATOM 929 C CA . ALA A 1 116 ? -1.415 11.859 -1.556 1 98.25 116 ALA A CA 1
ATOM 930 C C . ALA A 1 116 ? -0.991 11.07 -0.319 1 98.25 116 ALA A C 1
ATOM 932 O O . ALA A 1 116 ? -1.215 9.859 -0.24 1 98.25 116 ALA A O 1
ATOM 933 N N . LEU A 1 117 ? -0.314 11.68 0.547 1 98.5 117 LEU A N 1
ATOM 934 C CA . LEU A 1 117 ? -0.121 11.156 1.894 1 98.5 117 LEU A CA 1
ATOM 935 C C . LEU A 1 117 ? -1.232 11.625 2.826 1 98.5 117 LEU A C 1
ATOM 937 O O . LEU A 1 117 ? -1.3 12.805 3.172 1 98.5 117 LEU A O 1
ATOM 941 N N . TYR A 1 118 ? -2.084 10.711 3.129 1 98.5 118 TYR A N 1
ATOM 942 C CA . TYR A 1 118 ? -3.211 10.969 4.016 1 98.5 118 TYR A CA 1
ATOM 943 C C . TYR A 1 118 ? -2.881 10.562 5.449 1 98.5 118 TYR A C 1
ATOM 945 O O . TYR A 1 118 ? -2.949 9.383 5.793 1 98.5 118 TYR A O 1
ATOM 953 N N . ILE A 1 119 ? -2.535 11.539 6.285 1 98.44 119 ILE A N 1
ATOM 954 C CA . ILE A 1 119 ? -2.133 11.289 7.664 1 98.44 119 ILE A CA 1
ATOM 955 C C . ILE A 1 119 ? -3.316 11.531 8.602 1 98.44 119 ILE A C 1
ATOM 957 O O . ILE A 1 119 ? -3.885 12.625 8.625 1 98.44 119 ILE A O 1
ATOM 961 N N . TYR A 1 120 ? -3.592 10.492 9.383 1 98.31 120 TYR A N 1
ATOM 962 C CA . TYR A 1 120 ? -4.863 10.641 10.086 1 98.31 120 TYR A CA 1
ATOM 963 C C . TYR A 1 120 ? -4.828 9.93 11.43 1 98.31 120 TYR A C 1
ATOM 965 O O . TYR A 1 120 ? -3.975 9.07 11.672 1 98.31 120 TYR A O 1
ATOM 973 N N . SER A 1 121 ? -5.734 10.32 12.336 1 98.12 121 SER A N 1
ATOM 974 C CA . SER A 1 121 ? -6.129 9.633 13.562 1 98.12 121 SER A CA 1
ATOM 975 C C . SER A 1 121 ? -7.641 9.438 13.625 1 98.12 121 SER A C 1
ATOM 977 O O . SER A 1 121 ? -8.398 10.328 13.242 1 98.12 121 SER A O 1
ATOM 979 N N . PRO A 1 122 ? -8.07 8.328 14.102 1 97 122 PRO A N 1
ATOM 980 C CA . PRO A 1 122 ? -9.508 8.023 14.094 1 97 122 PRO A CA 1
ATOM 981 C C . PRO A 1 122 ? -10.312 8.945 15 1 97 122 PRO A C 1
ATOM 983 O O . PRO A 1 122 ? -9.805 9.43 16.016 1 97 122 PRO A O 1
ATOM 986 N N . ARG A 1 123 ? -11.469 9.242 14.562 1 97 123 ARG A N 1
ATOM 987 C CA . ARG A 1 123 ? -12.539 9.914 15.305 1 97 123 ARG A CA 1
ATOM 988 C C . ARG A 1 123 ? -13.852 9.156 15.18 1 97 123 ARG A C 1
ATOM 990 O O . ARG A 1 123 ? -13.914 8.109 14.523 1 97 123 ARG A O 1
ATOM 997 N N . GLU A 1 124 ? -14.867 9.664 15.883 1 94.44 124 GLU A N 1
ATOM 998 C CA . GLU A 1 124 ? -16.188 9.039 15.766 1 94.44 124 GLU A CA 1
ATOM 999 C C . GLU A 1 124 ? -16.781 9.25 14.375 1 94.44 124 GLU A C 1
ATOM 1001 O O . GLU A 1 124 ? -16.688 10.352 13.82 1 94.44 124 GLU A O 1
ATOM 1006 N N . MET A 1 125 ? -17.375 8.227 13.914 1 94.19 125 MET A N 1
ATOM 1007 C CA . MET A 1 125 ? -18 8.273 12.602 1 94.19 125 MET A CA 1
ATOM 1008 C C . MET A 1 125 ? -19.438 8.766 12.703 1 94.19 125 MET A C 1
ATOM 1010 O O . MET A 1 125 ? -20.156 8.422 13.656 1 94.19 125 MET A O 1
ATOM 1014 N N . SER A 1 126 ? -19.781 9.555 11.719 1 93.94 126 SER A N 1
ATOM 1015 C CA . SER A 1 126 ? -21.172 9.992 11.688 1 93.94 126 SER A CA 1
ATOM 1016 C C . SER A 1 126 ? -22.125 8.82 11.414 1 93.94 126 SER A C 1
ATOM 1018 O O . SER A 1 126 ? -21.688 7.77 10.938 1 93.94 126 SER A O 1
ATOM 1020 N N . ALA A 1 127 ? -23.453 8.984 11.594 1 91.69 127 ALA A N 1
ATOM 1021 C CA . ALA A 1 127 ? -24.469 7.961 11.391 1 91.69 127 ALA A CA 1
ATOM 1022 C C . ALA A 1 127 ? -24.562 7.547 9.93 1 91.69 127 ALA A C 1
ATOM 1024 O O . ALA A 1 127 ? -24.766 6.367 9.617 1 91.69 127 ALA A O 1
ATOM 1025 N N . GLU A 1 128 ? -24.375 8.523 9.117 1 90.5 128 GLU A N 1
ATOM 1026 C CA . GLU A 1 128 ? -24.453 8.266 7.68 1 90.5 128 GLU A CA 1
ATOM 1027 C C . GLU A 1 128 ? -23.391 7.258 7.242 1 90.5 128 GLU A C 1
ATOM 1029 O O . GLU A 1 128 ? -23.688 6.328 6.488 1 90.5 128 GLU A O 1
ATOM 1034 N N . TYR A 1 129 ? -22.266 7.367 7.73 1 93.19 129 TYR A N 1
ATOM 1035 C CA . TYR A 1 129 ? -21.188 6.504 7.281 1 93.19 129 TYR A CA 1
ATOM 1036 C C . TYR A 1 129 ? -21.172 5.191 8.055 1 93.19 129 TYR A C 1
ATOM 1038 O O . TYR A 1 129 ? -20.625 4.191 7.586 1 93.19 129 TYR A O 1
ATOM 1046 N N . GLN A 1 130 ? -21.797 5.172 9.125 1 92.19 130 GLN A N 1
ATOM 1047 C CA . GLN A 1 130 ? -21.922 3.924 9.867 1 92.19 130 GLN A CA 1
ATOM 1048 C C . GLN A 1 130 ? -22.703 2.889 9.07 1 92.19 130 GLN A C 1
ATOM 1050 O O . GLN A 1 130 ? -22.422 1.691 9.148 1 92.19 130 GLN A O 1
ATOM 1055 N N . ASN A 1 131 ? -23.578 3.371 8.297 1 91.5 131 ASN A N 1
ATOM 1056 C CA . ASN A 1 131 ? -24.406 2.488 7.484 1 91.5 131 ASN A CA 1
ATOM 1057 C C . ASN A 1 131 ? -23.594 1.845 6.359 1 91.5 131 ASN A C 1
ATOM 1059 O O . ASN A 1 131 ? -24 0.829 5.797 1 91.5 131 ASN A O 1
ATOM 1063 N N . ALA A 1 132 ? -22.5 2.5 6.055 1 93.31 132 ALA A N 1
ATOM 1064 C CA . ALA A 1 132 ? -21.672 2.008 4.957 1 93.31 132 ALA A CA 1
ATOM 1065 C C . ALA A 1 132 ? -20.734 0.902 5.434 1 93.31 132 ALA A C 1
ATOM 1067 O O . ALA A 1 132 ? -20.109 0.214 4.617 1 93.31 132 ALA A O 1
ATOM 1068 N N . VAL A 1 133 ? -20.578 0.735 6.746 1 93.62 133 VAL A N 1
ATOM 1069 C CA . VAL A 1 133 ? -19.734 -0.317 7.309 1 93.62 133 VAL A CA 1
ATOM 1070 C C . VAL A 1 133 ? -20.391 -1.679 7.078 1 93.62 133 VAL A C 1
ATOM 1072 O O . VAL A 1 133 ? -21.578 -1.858 7.348 1 93.62 133 VAL A O 1
ATOM 1075 N N . LYS A 1 134 ? -19.484 -2.535 6.48 1 89.38 134 LYS A N 1
ATOM 1076 C CA . LYS A 1 134 ? -20 -3.875 6.215 1 89.38 134 LYS A CA 1
ATOM 1077 C C . LYS A 1 134 ? -19.438 -4.887 7.215 1 89.38 134 LYS A C 1
ATOM 1079 O O . LYS A 1 134 ? -18.281 -4.812 7.598 1 89.38 134 LYS A O 1
ATOM 1084 N N . GLU A 1 135 ? -20.188 -5.562 7.984 1 75.38 135 GLU A N 1
ATOM 1085 C CA . GLU A 1 135 ? -19.828 -6.578 8.969 1 75.38 135 GLU A CA 1
ATOM 1086 C C . GLU A 1 135 ? -19.453 -7.895 8.289 1 75.38 135 GLU A C 1
ATOM 1088 O O . GLU A 1 135 ? -20.016 -8.234 7.242 1 75.38 135 GLU A O 1
ATOM 1093 N N . MET B 1 1 ? 8.492 10.477 12.539 1 89.56 1 MET B N 1
ATOM 1094 C CA . MET B 1 1 ? 7.074 10.18 12.742 1 89.56 1 MET B CA 1
ATOM 1095 C C . MET B 1 1 ? 6.859 8.68 12.938 1 89.56 1 MET B C 1
ATOM 1097 O O . MET B 1 1 ? 7.414 7.867 12.203 1 89.56 1 MET B O 1
ATOM 1101 N N . LYS B 1 2 ? 6.016 8.312 13.992 1 90.81 2 LYS B N 1
ATOM 1102 C CA . LYS B 1 2 ? 5.648 6.914 14.195 1 90.81 2 LYS B CA 1
ATOM 1103 C C . LYS B 1 2 ? 4.254 6.629 13.648 1 90.81 2 LYS B C 1
ATOM 1105 O O . LYS B 1 2 ? 3.297 7.336 13.969 1 90.81 2 LYS B O 1
ATOM 1110 N N . ILE B 1 3 ? 4.188 5.629 12.852 1 94 3 ILE B N 1
ATOM 1111 C CA . ILE B 1 3 ? 2.883 5.309 12.281 1 94 3 ILE B CA 1
ATOM 1112 C C . ILE B 1 3 ? 2.391 3.975 12.844 1 94 3 ILE B C 1
ATOM 1114 O O . ILE B 1 3 ? 3.191 3.094 13.156 1 94 3 ILE B O 1
ATOM 1118 N N . ASN B 1 4 ? 1.098 3.865 12.969 1 93 4 ASN B N 1
ATOM 1119 C CA . ASN B 1 4 ? 0.455 2.645 13.438 1 93 4 ASN B CA 1
ATOM 1120 C C . ASN B 1 4 ? 0.155 1.688 12.289 1 93 4 ASN B C 1
ATOM 1122 O O . ASN B 1 4 ? 0.142 0.47 12.477 1 93 4 ASN B O 1
ATOM 1126 N N . ASP B 1 5 ? -0.101 2.258 11.125 1 92.88 5 ASP B N 1
ATOM 1127 C CA . ASP B 1 5 ? -0.477 1.458 9.961 1 92.88 5 ASP B CA 1
ATOM 1128 C C . ASP B 1 5 ? -0.341 2.266 8.672 1 92.88 5 ASP B C 1
ATOM 1130 O O . ASP B 1 5 ? -0.473 3.492 8.688 1 92.88 5 ASP B O 1
ATOM 1134 N N . LEU B 1 6 ? -0.031 1.568 7.648 1 95.44 6 LEU B N 1
ATOM 1135 C CA . LEU B 1 6 ? -0.043 2.104 6.293 1 95.44 6 LEU B CA 1
ATOM 1136 C C . LEU B 1 6 ? -0.933 1.262 5.383 1 95.44 6 LEU B C 1
ATOM 1138 O O . LEU B 1 6 ? -0.75 0.047 5.281 1 95.44 6 LEU B O 1
ATOM 1142 N N . SER B 1 7 ? -1.891 1.842 4.828 1 96.56 7 SER B N 1
ATOM 1143 C CA . SER B 1 7 ? -2.717 1.213 3.805 1 96.56 7 SER B CA 1
ATOM 1144 C C . SER B 1 7 ? -2.789 2.072 2.547 1 96.56 7 SER B C 1
ATOM 1146 O O . SER B 1 7 ? -2.277 3.195 2.525 1 96.56 7 SER B O 1
ATOM 1148 N N . ILE B 1 8 ? -3.379 1.511 1.492 1 98.06 8 ILE B N 1
ATOM 1149 C CA . ILE B 1 8 ? -3.377 2.283 0.254 1 98.06 8 ILE B CA 1
ATOM 1150 C C . ILE B 1 8 ? -4.797 2.377 -0.298 1 98.06 8 ILE B C 1
ATOM 1152 O O . ILE B 1 8 ? -5.633 1.511 -0.032 1 98.06 8 ILE B O 1
ATOM 1156 N N . THR B 1 9 ? -5.043 3.426 -0.968 1 98.69 9 THR B N 1
ATOM 1157 C CA . THR B 1 9 ? -6.254 3.658 -1.752 1 98.69 9 THR B CA 1
ATOM 1158 C C . THR B 1 9 ? -5.902 3.951 -3.207 1 98.69 9 THR B C 1
ATOM 1160 O O . THR B 1 9 ? -5.125 4.863 -3.494 1 98.69 9 THR B O 1
ATOM 1163 N N . ILE B 1 10 ? -6.492 3.18 -4.094 1 98.75 10 ILE B N 1
ATOM 1164 C CA . ILE B 1 10 ? -6.258 3.357 -5.52 1 98.75 10 ILE B CA 1
ATOM 1165 C C . ILE B 1 10 ? -7.41 4.141 -6.141 1 98.75 10 ILE B C 1
ATOM 1167 O O . ILE B 1 10 ? -8.578 3.824 -5.91 1 98.75 10 ILE B O 1
ATOM 1171 N N . HIS B 1 11 ? -7.074 5.184 -6.93 1 98.81 11 HIS B N 1
ATOM 1172 C CA . HIS B 1 11 ? -8.078 6.023 -7.578 1 98.81 11 HIS B CA 1
ATOM 1173 C C . HIS B 1 11 ? -8.492 5.445 -8.93 1 98.81 11 HIS B C 1
ATOM 1175 O O . HIS B 1 11 ? -7.703 5.43 -9.875 1 98.81 11 HIS B O 1
ATOM 1181 N N . THR B 1 12 ? -9.719 5.055 -9.055 1 98.56 12 THR B N 1
ATOM 1182 C CA . THR B 1 12 ? -10.141 4.406 -10.297 1 98.56 12 THR B CA 1
ATOM 1183 C C . THR B 1 12 ? -11.656 4.473 -10.461 1 98.56 12 THR B C 1
ATOM 1185 O O . THR B 1 12 ? -12.383 4.559 -9.469 1 98.56 12 THR B O 1
ATOM 1188 N N . ASP B 1 13 ? -12.086 4.41 -11.703 1 97.88 13 ASP B N 1
ATOM 1189 C CA . ASP B 1 13 ? -13.508 4.297 -12 1 97.88 13 ASP B CA 1
ATOM 1190 C C . ASP B 1 13 ? -13.938 2.834 -12.102 1 97.88 13 ASP B C 1
ATOM 1192 O O . ASP B 1 13 ? -15.117 2.537 -12.289 1 97.88 13 ASP B O 1
ATOM 1196 N N . LYS B 1 14 ? -13.047 1.918 -11.906 1 98.25 14 LYS B N 1
ATOM 1197 C CA . LYS B 1 14 ? -13.312 0.491 -12.07 1 98.25 14 LYS B CA 1
ATOM 1198 C C . LYS B 1 14 ? -13.445 -0.205 -10.719 1 98.25 14 LYS B C 1
ATOM 1200 O O . LYS B 1 14 ? -12.945 -1.316 -10.531 1 98.25 14 LYS B O 1
ATOM 1205 N N . ILE B 1 15 ? -14.102 0.437 -9.805 1 98.62 15 ILE B N 1
ATOM 1206 C CA . ILE B 1 15 ? -14.164 -0.065 -8.438 1 98.62 15 ILE B CA 1
ATOM 1207 C C . ILE B 1 15 ? -14.836 -1.436 -8.414 1 98.62 15 ILE B C 1
ATOM 1209 O O . ILE B 1 15 ? -14.297 -2.393 -7.855 1 98.62 15 ILE B O 1
ATOM 1213 N N . LYS B 1 16 ? -15.961 -1.577 -9.008 1 98.31 16 LYS B N 1
ATOM 1214 C CA . LYS B 1 16 ? -16.703 -2.832 -8.984 1 98.31 16 LYS B CA 1
ATOM 1215 C C . LYS B 1 16 ? -15.891 -3.971 -9.586 1 98.31 16 LYS B C 1
ATOM 1217 O O . LYS B 1 16 ? -15.836 -5.066 -9.023 1 98.31 16 LYS B O 1
ATOM 1222 N N . GLU B 1 17 ? -15.289 -3.715 -10.695 1 98.31 17 GLU B N 1
ATOM 1223 C CA . GLU B 1 17 ? -14.461 -4.719 -11.352 1 98.31 17 GLU B CA 1
ATOM 1224 C C . GLU B 1 17 ? -13.328 -5.188 -10.438 1 98.31 17 GLU B C 1
ATOM 1226 O O . GLU B 1 17 ? -13.047 -6.383 -10.359 1 98.31 17 GLU B O 1
ATOM 1231 N N . CYS B 1 18 ? -12.703 -4.246 -9.797 1 98.44 18 CYS B N 1
ATOM 1232 C CA . CYS B 1 18 ? -11.594 -4.562 -8.906 1 98.44 18 CYS B CA 1
ATOM 1233 C C . CYS B 1 18 ? -12.078 -5.375 -7.707 1 98.44 18 CYS B C 1
ATOM 1235 O O . CYS B 1 18 ? -11.5 -6.414 -7.383 1 98.44 18 CYS B O 1
ATOM 1237 N N . VAL B 1 19 ? -13.125 -4.891 -7.082 1 98.38 19 VAL B N 1
ATOM 1238 C CA . VAL B 1 19 ? -13.664 -5.566 -5.906 1 98.38 19 VAL B CA 1
ATOM 1239 C C . VAL B 1 19 ? -14.078 -6.988 -6.273 1 98.38 19 VAL B C 1
ATOM 1241 O O . VAL B 1 19 ? -13.758 -7.938 -5.559 1 98.38 19 VAL B O 1
ATOM 1244 N N . ASP B 1 20 ? -14.742 -7.18 -7.41 1 98.25 20 ASP B N 1
ATOM 1245 C CA . ASP B 1 20 ? -15.164 -8.5 -7.863 1 98.25 20 ASP B CA 1
ATOM 1246 C C . ASP B 1 20 ? -13.961 -9.43 -8.039 1 98.25 20 ASP B C 1
ATOM 1248 O O . ASP B 1 20 ? -14.016 -10.602 -7.668 1 98.25 20 ASP B O 1
ATOM 1252 N N . PHE B 1 21 ? -12.922 -8.914 -8.594 1 98.31 21 PHE B N 1
ATOM 1253 C CA . PHE B 1 21 ? -11.703 -9.688 -8.812 1 98.31 21 PHE B CA 1
ATOM 1254 C C . PHE B 1 21 ? -11.133 -10.195 -7.496 1 98.31 21 PHE B C 1
ATOM 1256 O O . PHE B 1 21 ? -10.844 -11.383 -7.359 1 98.31 21 PHE B O 1
ATOM 1263 N N . TYR B 1 22 ? -10.977 -9.297 -6.547 1 98.25 22 TYR B N 1
ATOM 1264 C CA . TYR B 1 22 ? -10.336 -9.664 -5.285 1 98.25 22 TYR B CA 1
ATOM 1265 C C . TYR B 1 22 ? -11.234 -10.586 -4.469 1 98.25 22 TYR B C 1
ATOM 1267 O O . TYR B 1 22 ? -10.75 -11.492 -3.791 1 98.25 22 TYR B O 1
ATOM 1275 N N . VAL B 1 23 ? -12.523 -10.344 -4.477 1 97.31 23 VAL B N 1
ATOM 1276 C CA . VAL B 1 23 ? -13.445 -11.219 -3.764 1 97.31 23 VAL B CA 1
ATOM 1277 C C . VAL B 1 23 ? -13.391 -12.625 -4.352 1 97.31 23 VAL B C 1
ATOM 1279 O O . VAL B 1 23 ? -13.289 -13.609 -3.617 1 97.31 23 VAL B O 1
ATOM 1282 N N . ARG B 1 24 ? -13.375 -12.719 -5.617 1 96.38 24 ARG B N 1
ATOM 1283 C CA . ARG B 1 24 ? -13.438 -14.008 -6.309 1 96.38 24 ARG B CA 1
ATOM 1284 C C . ARG B 1 24 ? -12.141 -14.789 -6.133 1 96.38 24 ARG B C 1
ATOM 1286 O O . ARG B 1 24 ? -12.164 -15.992 -5.871 1 96.38 24 ARG B O 1
ATOM 1293 N N . HIS B 1 25 ? -11.031 -14.07 -6.207 1 96.25 25 HIS B N 1
ATOM 1294 C CA . HIS B 1 25 ? -9.797 -14.82 -6.367 1 96.25 25 HIS B CA 1
ATOM 1295 C C . HIS B 1 25 ? -8.953 -14.773 -5.102 1 96.25 25 HIS B C 1
ATOM 1297 O O . HIS B 1 25 ? -8.047 -15.594 -4.918 1 96.25 25 HIS B O 1
ATOM 1303 N N . PHE B 1 26 ? -9.234 -13.828 -4.211 1 95.69 26 PHE B N 1
ATOM 1304 C CA . PHE B 1 26 ? -8.391 -13.688 -3.027 1 95.69 26 PHE B CA 1
ATOM 1305 C C . PHE B 1 26 ? -9.227 -13.797 -1.755 1 95.69 26 PHE B C 1
ATOM 1307 O O . PHE B 1 26 ? -8.703 -13.617 -0.651 1 95.69 26 PHE B O 1
ATOM 1314 N N . ASN B 1 27 ? -10.492 -14.078 -1.879 1 92.5 27 ASN B N 1
ATOM 1315 C CA . ASN B 1 27 ? -11.406 -14.328 -0.769 1 92.5 27 ASN B CA 1
ATOM 1316 C C . ASN B 1 27 ? -11.383 -13.188 0.245 1 92.5 27 ASN B C 1
ATOM 1318 O O . ASN B 1 27 ? -11.266 -13.422 1.448 1 92.5 27 ASN B O 1
ATOM 1322 N N . VAL B 1 28 ? -11.438 -11.992 -0.235 1 96.25 28 VAL B N 1
ATOM 1323 C CA . VAL B 1 28 ? -11.469 -10.828 0.642 1 96.25 28 VAL B CA 1
ATOM 1324 C C . VAL B 1 28 ? -12.906 -10.516 1.044 1 96.25 28 VAL B C 1
ATOM 1326 O O . VAL B 1 28 ? -13.852 -10.984 0.407 1 96.25 28 VAL B O 1
ATOM 1329 N N . LYS B 1 29 ? -13 -9.758 2.125 1 96 29 LYS B N 1
ATOM 1330 C CA . LYS B 1 29 ? -14.297 -9.234 2.562 1 96 29 LYS B CA 1
ATOM 1331 C C . LYS B 1 29 ? -14.398 -7.734 2.291 1 96 29 LYS B C 1
ATOM 1333 O O . LYS B 1 29 ? -13.414 -7.004 2.424 1 96 29 LYS B O 1
ATOM 1338 N N . ILE B 1 30 ? -15.602 -7.359 1.905 1 97.56 30 ILE B N 1
ATOM 1339 C CA . ILE B 1 30 ? -15.883 -5.93 1.838 1 97.56 30 ILE B CA 1
ATOM 1340 C C . ILE B 1 30 ? -16.203 -5.398 3.232 1 97.56 30 ILE B C 1
ATOM 1342 O O . ILE B 1 30 ? -17.125 -5.887 3.891 1 97.56 30 ILE B O 1
ATOM 1346 N N . THR B 1 31 ? -15.492 -4.402 3.719 1 97.12 31 THR B N 1
ATOM 1347 C CA . THR B 1 31 ? -15.711 -3.924 5.082 1 97.12 31 THR B CA 1
ATOM 1348 C C . THR B 1 31 ? -16.375 -2.551 5.074 1 97.12 31 THR B C 1
ATOM 1350 O O . THR B 1 31 ? -16.922 -2.115 6.09 1 97.12 31 THR B O 1
ATOM 1353 N N . PHE B 1 32 ? -16.297 -1.83 3.998 1 97.31 32 PHE B N 1
ATOM 1354 C CA . PHE B 1 32 ? -16.891 -0.511 3.828 1 97.31 32 PHE B CA 1
ATOM 1355 C C . PHE B 1 32 ? -17.297 -0.281 2.377 1 97.31 32 PHE B C 1
ATOM 1357 O O . PHE B 1 32 ? -16.516 -0.581 1.46 1 97.31 32 PHE B O 1
ATOM 1364 N N . ASP B 1 33 ? -18.453 0.216 2.129 1 97.31 33 ASP B N 1
ATOM 1365 C CA . ASP B 1 33 ? -18.938 0.444 0.767 1 97.31 33 ASP B CA 1
ATOM 1366 C C . ASP B 1 33 ? -19.922 1.607 0.718 1 97.31 33 ASP B C 1
ATOM 1368 O O . ASP B 1 33 ? -21.062 1.482 1.181 1 97.31 33 ASP B O 1
ATOM 1372 N N . CYS B 1 34 ? -19.5 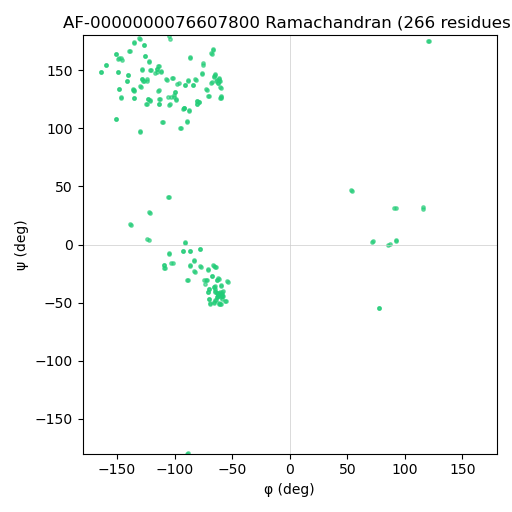2.699 0.174 1 94.31 34 CYS B N 1
ATOM 1373 C CA . CYS B 1 34 ? -20.422 3.807 -0.093 1 94.31 34 CYS B CA 1
ATOM 1374 C C . CYS B 1 34 ? -20.422 4.16 -1.575 1 94.31 34 CYS B C 1
ATOM 1376 O O . CYS B 1 34 ? -20.562 5.332 -1.937 1 94.31 34 CYS B O 1
ATOM 1378 N N . GLU B 1 35 ? -20.141 3.199 -2.398 1 92.25 35 GLU B N 1
ATOM 1379 C CA . GLU B 1 35 ? -20.203 3.217 -3.857 1 92.25 35 GLU B CA 1
ATOM 1380 C C . GLU B 1 35 ? -19 3.939 -4.445 1 92.25 35 GLU B C 1
ATOM 1382 O O . GLU B 1 35 ? -18.25 3.365 -5.242 1 92.25 35 GLU B O 1
ATOM 1387 N N . TRP B 1 36 ? -18.781 5.18 -4.012 1 95.56 36 TRP B N 1
ATOM 1388 C CA . TRP B 1 36 ? -17.672 5.934 -4.59 1 95.56 36 TRP B CA 1
ATOM 1389 C C . TRP B 1 36 ? -16.375 5.648 -3.84 1 95.56 36 TRP B C 1
ATOM 1391 O O . TRP B 1 36 ? -15.297 6.105 -4.25 1 95.56 36 TRP B O 1
ATOM 1401 N N . TYR B 1 37 ? -16.438 4.938 -2.807 1 97.56 37 TYR B N 1
ATOM 1402 C CA . TYR B 1 37 ? -15.328 4.492 -1.973 1 97.56 37 TYR B CA 1
ATOM 1403 C C . TYR B 1 37 ? -15.609 3.113 -1.385 1 97.56 37 TYR B C 1
ATOM 1405 O O . TYR B 1 37 ? -16.641 2.904 -0.733 1 97.56 37 TYR B O 1
ATOM 1413 N N . VAL B 1 38 ? -14.703 2.158 -1.58 1 98.44 38 VAL B N 1
ATOM 1414 C CA . VAL B 1 38 ? -14.875 0.795 -1.089 1 98.44 38 VAL B CA 1
ATOM 1415 C C . VAL B 1 38 ? -13.57 0.295 -0.47 1 98.44 38 VAL B C 1
ATOM 1417 O O . VAL B 1 38 ? -12.492 0.514 -1.023 1 98.44 38 VAL B O 1
ATOM 1420 N N . THR B 1 39 ? -13.703 -0.296 0.702 1 98.31 39 THR B N 1
ATOM 1421 C CA . THR B 1 39 ? -12.57 -0.932 1.364 1 98.31 39 THR B CA 1
ATOM 1422 C C . THR B 1 39 ? -12.773 -2.441 1.454 1 98.31 39 THR B C 1
ATOM 1424 O O . THR B 1 39 ? -13.844 -2.906 1.839 1 98.31 39 THR B O 1
ATOM 1427 N N . ILE B 1 40 ? -11.727 -3.154 1.082 1 98 40 ILE B N 1
ATOM 1428 C CA . ILE B 1 40 ? -11.727 -4.602 1.254 1 98 40 ILE B CA 1
ATOM 1429 C C . ILE B 1 40 ? -10.656 -5 2.27 1 98 40 ILE B C 1
ATOM 1431 O O . ILE B 1 40 ? -9.688 -4.273 2.475 1 98 40 ILE B O 1
ATOM 1435 N N . GLN B 1 41 ? -10.867 -6.098 2.9 1 96.5 41 GLN B N 1
ATOM 1436 C CA . GLN B 1 41 ? 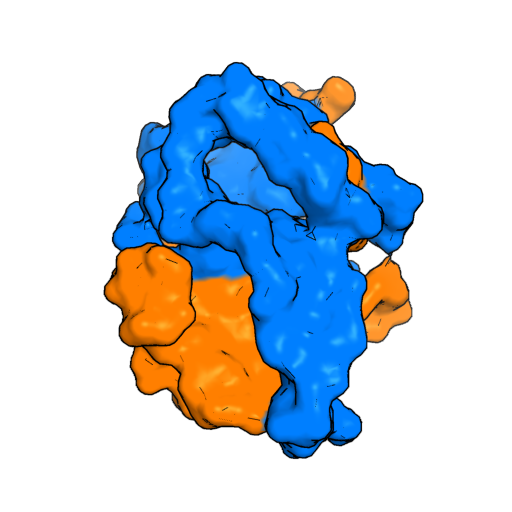-9.977 -6.648 3.91 1 96.5 41 GLN B CA 1
ATOM 1437 C C . GLN B 1 41 ? -9.5 -8.047 3.521 1 96.5 41 GLN B C 1
ATOM 1439 O O . GLN B 1 41 ? -10.312 -8.93 3.246 1 96.5 41 GLN B O 1
ATOM 1444 N N . PHE B 1 42 ? -8.141 -8.227 3.463 1 96.19 42 PHE B N 1
ATOM 1445 C CA . PHE B 1 42 ? -7.574 -9.555 3.254 1 96.19 42 PHE B CA 1
ATOM 1446 C C . PHE B 1 42 ? -7.648 -10.383 4.531 1 96.19 42 PHE B C 1
ATOM 1448 O O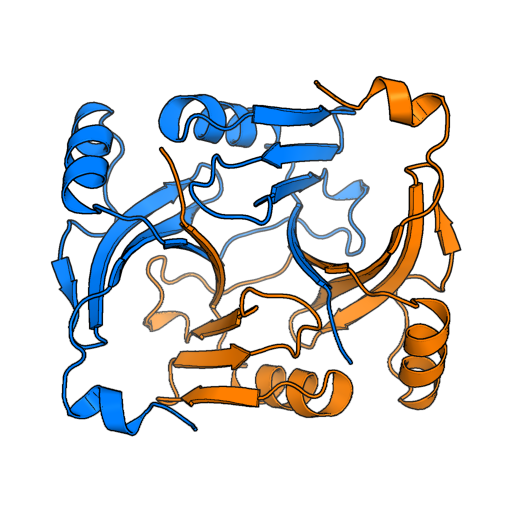 . PHE B 1 42 ? -7.551 -9.844 5.637 1 96.19 42 PHE B O 1
ATOM 1455 N N . GLN B 1 43 ? -7.801 -11.625 4.344 1 91.62 43 GLN B N 1
ATOM 1456 C CA . GLN B 1 43 ? -7.66 -12.516 5.492 1 91.62 43 GLN B CA 1
ATOM 1457 C C . GLN B 1 43 ? -6.203 -12.625 5.926 1 91.62 43 GLN B C 1
ATOM 1459 O O . GLN B 1 43 ? -5.305 -12.688 5.082 1 91.62 43 GLN B O 1
ATOM 1464 N N . SER B 1 44 ? -6 -12.492 7.199 1 87.94 44 SER B N 1
ATOM 1465 C CA . SER B 1 44 ? -4.637 -12.578 7.719 1 87.94 44 SER B CA 1
ATOM 1466 C C . SER B 1 44 ? -4.52 -13.656 8.789 1 87.94 44 SER B C 1
ATOM 1468 O O . SER B 1 44 ? -5.48 -13.938 9.508 1 87.94 44 SER B O 1
ATOM 1470 N N . HIS B 1 45 ? -3.455 -14.359 8.82 1 73.75 45 HIS B N 1
ATOM 1471 C CA . HIS B 1 45 ? -3.182 -15.32 9.891 1 73.75 45 HIS B CA 1
ATOM 1472 C C . HIS B 1 45 ? -2.799 -14.609 11.188 1 73.75 45 HIS B C 1
ATOM 1474 O O . HIS B 1 45 ? -2.898 -15.188 12.266 1 73.75 45 HIS B O 1
ATOM 1480 N N . VAL B 1 46 ? -2.172 -13.586 10.984 1 66.19 46 VAL B N 1
ATOM 1481 C CA . VAL B 1 46 ? -1.575 -12.875 12.109 1 66.19 46 VAL B CA 1
ATOM 1482 C C . VAL B 1 46 ? -2.23 -11.508 12.258 1 66.19 46 VAL B C 1
ATOM 1484 O O . VAL B 1 46 ? -2.879 -11.016 11.328 1 66.19 46 VAL B O 1
ATOM 1487 N N . ASN B 1 47 ? -2.398 -10.867 13.406 1 63.5 47 ASN B N 1
ATOM 1488 C CA . ASN B 1 47 ? -2.668 -9.445 13.602 1 63.5 47 ASN B CA 1
ATOM 1489 C C . ASN B 1 47 ? -1.549 -8.586 13.031 1 63.5 47 ASN B C 1
ATOM 1491 O O . ASN B 1 47 ? -0.38 -8.977 13.055 1 63.5 47 ASN B O 1
ATOM 1495 N N . PRO B 1 48 ? -1.89 -7.453 12.266 1 76.19 48 PRO B N 1
ATOM 1496 C CA . PRO B 1 48 ? -3.123 -6.668 12.164 1 76.19 48 PRO B CA 1
ATOM 1497 C C . PRO B 1 48 ? -3.908 -6.965 10.891 1 76.19 48 PRO B C 1
ATOM 1499 O O . PRO B 1 48 ? -3.398 -7.637 9.992 1 76.19 48 PRO B O 1
ATOM 1502 N N . ASP B 1 49 ? -5.074 -6.348 10.758 1 87.06 49 ASP B N 1
ATOM 1503 C CA . ASP B 1 49 ? -5.91 -6.367 9.562 1 87.06 49 ASP B CA 1
ATOM 1504 C C . ASP B 1 49 ? -5.199 -5.719 8.375 1 87.06 49 ASP B C 1
ATOM 1506 O O . ASP B 1 49 ? -4.43 -4.77 8.547 1 87.06 49 ASP B O 1
ATOM 1510 N N . ILE B 1 50 ? -5.371 -6.273 7.242 1 93.81 50 ILE B N 1
ATOM 1511 C CA . ILE B 1 50 ? -4.762 -5.777 6.012 1 93.81 50 ILE B CA 1
ATOM 1512 C C . ILE B 1 50 ? -5.844 -5.27 5.066 1 93.81 50 ILE B C 1
ATOM 1514 O O . ILE B 1 50 ? -6.691 -6.043 4.605 1 93.81 50 ILE B O 1
ATOM 1518 N N . PHE B 1 51 ? -5.754 -3.996 4.707 1 96 51 PHE B N 1
ATOM 1519 C CA . PHE B 1 51 ? -6.82 -3.357 3.945 1 96 51 PHE B CA 1
ATOM 1520 C C . PHE B 1 51 ? -6.297 -2.828 2.615 1 96 51 PHE B C 1
ATOM 1522 O O . PHE B 1 51 ? -5.121 -2.471 2.504 1 96 51 PHE B O 1
ATOM 1529 N N . LEU B 1 52 ? -7.145 -2.791 1.617 1 98.25 52 LEU B N 1
ATOM 1530 C CA . LEU B 1 52 ? -7.004 -2.123 0.328 1 98.25 52 LEU B CA 1
ATOM 1531 C C . LEU B 1 52 ? -8.281 -1.382 -0.043 1 98.25 52 LEU B C 1
ATOM 1533 O O . LEU B 1 52 ? -9.375 -1.945 0.038 1 98.25 52 LEU B O 1
ATOM 1537 N N . SER B 1 53 ? -8.117 -0.127 -0.457 1 98.69 53 SER B N 1
ATOM 1538 C CA . SER B 1 53 ? -9.305 0.659 -0.782 1 98.69 53 SER B CA 1
ATOM 1539 C C . SER B 1 53 ? -9.258 1.16 -2.221 1 98.69 53 SER B C 1
ATOM 1541 O O . SER B 1 53 ? -8.188 1.234 -2.824 1 98.69 53 SER B O 1
ATOM 1543 N N . PHE B 1 54 ? -10.422 1.451 -2.705 1 98.75 54 PHE B N 1
ATOM 1544 C CA . PHE B 1 54 ? -10.633 2.057 -4.016 1 98.75 54 PHE B CA 1
ATOM 1545 C C . PHE B 1 54 ? -11.523 3.289 -3.904 1 98.75 54 PHE B C 1
ATOM 1547 O O . PHE B 1 54 ? -12.492 3.297 -3.141 1 98.75 54 PHE B O 1
ATOM 1554 N N . ILE B 1 55 ? -11.211 4.293 -4.703 1 98.75 55 ILE B N 1
ATOM 1555 C CA . ILE B 1 55 ? -11.977 5.531 -4.664 1 98.75 55 ILE B CA 1
ATOM 1556 C C . ILE B 1 55 ? -12.156 6.074 -6.078 1 98.75 55 ILE B C 1
ATOM 1558 O O . ILE B 1 55 ? -11.242 5.992 -6.902 1 98.75 55 ILE B O 1
ATOM 1562 N N . LYS B 1 56 ? -13.32 6.605 -6.367 1 98.25 56 LYS B N 1
ATOM 1563 C CA . LYS B 1 56 ? -13.461 7.332 -7.625 1 98.25 56 LYS B CA 1
ATOM 1564 C C . LYS B 1 56 ? -12.516 8.523 -7.684 1 98.25 56 LYS B C 1
ATOM 1566 O O . LYS B 1 56 ? -12.375 9.266 -6.707 1 98.25 56 LYS B O 1
ATOM 1571 N N . PRO B 1 57 ? -11.969 8.711 -8.867 1 97.5 57 PRO B N 1
ATOM 1572 C CA . PRO B 1 57 ? -10.93 9.742 -8.961 1 97.5 57 PRO B CA 1
ATOM 1573 C C . PRO B 1 57 ? -11.43 11.125 -8.57 1 97.5 57 PRO B C 1
ATOM 1575 O O . PRO B 1 57 ? -10.695 11.898 -7.953 1 97.5 57 PRO B O 1
ATOM 1578 N N . GLU B 1 58 ? -12.602 11.445 -8.859 1 95.06 58 GLU B N 1
ATOM 1579 C CA . GLU B 1 58 ? -13.125 12.781 -8.602 1 95.06 58 GLU B CA 1
ATOM 1580 C C . GLU B 1 58 ? -13.211 13.055 -7.098 1 95.06 58 GLU B C 1
ATOM 1582 O O . GLU B 1 58 ? -13.273 14.211 -6.68 1 95.06 58 GLU B O 1
ATOM 1587 N N . TYR B 1 59 ? -13.172 12.039 -6.305 1 93.81 59 TYR B N 1
ATOM 1588 C CA . TYR B 1 59 ? -13.258 12.195 -4.859 1 93.81 59 TYR B CA 1
ATOM 1589 C C . TYR B 1 59 ? -11.891 12.008 -4.207 1 93.81 59 TYR B C 1
ATOM 1591 O O . TYR B 1 59 ? -11.742 12.195 -2.994 1 93.81 59 TYR B O 1
ATOM 1599 N N . GLY B 1 60 ? -10.93 11.586 -5.008 1 91.25 60 GLY B N 1
ATOM 1600 C CA . GLY B 1 60 ? -9.578 11.445 -4.484 1 91.25 60 GLY B CA 1
ATOM 1601 C C . GLY B 1 60 ? -8.875 12.773 -4.297 1 91.25 60 GLY B C 1
ATOM 1602 O O . GLY B 1 60 ? -9.164 13.742 -5 1 91.25 60 GLY B O 1
ATOM 1603 N N . ALA B 1 61 ? -7.898 12.773 -3.365 1 88.56 61 ALA B N 1
ATOM 1604 C CA . ALA B 1 61 ? -7.234 14.008 -2.943 1 88.56 61 ALA B CA 1
ATOM 1605 C C . ALA B 1 61 ? -6.516 14.672 -4.113 1 88.56 61 ALA B C 1
ATOM 1607 O O . ALA B 1 61 ? -6.395 15.898 -4.16 1 88.56 61 ALA B O 1
ATOM 1608 N N . THR B 1 62 ? -6.055 13.844 -5.086 1 88.88 62 THR B N 1
ATOM 1609 C CA . THR B 1 62 ? -5.266 14.398 -6.18 1 88.88 62 THR B CA 1
ATOM 1610 C C . THR B 1 62 ? -6.121 14.57 -7.434 1 88.88 62 THR B C 1
ATOM 1612 O O . THR B 1 62 ? -5.715 15.242 -8.383 1 88.88 62 THR B O 1
ATOM 1615 N N . GLY B 1 63 ? -7.223 13.922 -7.398 1 89.31 63 GLY B N 1
ATOM 1616 C CA . GLY B 1 63 ? -8.102 13.992 -8.555 1 89.31 63 GLY B CA 1
ATOM 1617 C C . GLY B 1 63 ? -7.566 13.234 -9.758 1 89.31 63 GLY B C 1
ATOM 1618 O O . GLY B 1 63 ? -8.141 13.305 -10.844 1 89.31 63 GLY B O 1
ATOM 1619 N N . LYS B 1 64 ? -6.488 12.617 -9.609 1 94.38 64 LYS B N 1
ATOM 1620 C CA . LYS B 1 64 ? -5.871 11.867 -10.695 1 94.38 64 LYS B CA 1
ATOM 1621 C C . LYS B 1 64 ? -6.23 10.391 -10.617 1 94.38 64 LYS B C 1
ATOM 1623 O O . LYS B 1 64 ? -6.238 9.805 -9.531 1 94.38 64 LYS B O 1
ATOM 1628 N N . ALA B 1 65 ? -6.496 9.828 -11.812 1 97 65 ALA B N 1
ATOM 1629 C CA . ALA B 1 65 ? -6.766 8.398 -11.891 1 97 65 ALA B CA 1
ATOM 1630 C C . ALA B 1 65 ? -5.465 7.598 -11.922 1 97 65 ALA B C 1
ATOM 1632 O O . ALA B 1 65 ? -4.496 8 -12.57 1 97 65 ALA B O 1
ATOM 1633 N N . PHE B 1 66 ? -5.516 6.52 -11.273 1 97.44 66 PHE B N 1
ATOM 1634 C CA . PHE B 1 66 ? -4.406 5.574 -11.336 1 97.44 66 PHE B CA 1
ATOM 1635 C C . PHE B 1 66 ? -4.223 5.055 -12.758 1 97.44 66 PHE B C 1
ATOM 1637 O O . PHE B 1 66 ? -5.199 4.746 -13.445 1 97.44 66 PHE B O 1
ATOM 1644 N N . SER B 1 67 ? -2.926 4.949 -13.133 1 94.94 67 SER B N 1
ATOM 1645 C CA . SER B 1 67 ? -2.713 4.5 -14.508 1 94.94 67 SER B CA 1
ATOM 1646 C C . SER B 1 67 ? -1.558 3.504 -14.586 1 94.94 67 SER B C 1
ATOM 1648 O O . SER B 1 67 ? -0.957 3.332 -15.648 1 94.94 67 SER B O 1
ATOM 1650 N N . GLY B 1 68 ? -1.166 2.938 -13.523 1 95.38 68 GLY B N 1
ATOM 1651 C CA . GLY B 1 68 ? -0.192 1.86 -13.586 1 95.38 68 GLY B CA 1
ATOM 1652 C C . GLY B 1 68 ? 1.071 2.15 -12.797 1 95.38 68 GLY B C 1
ATOM 1653 O O . GLY B 1 68 ? 1.209 3.227 -12.211 1 95.38 68 GLY B O 1
ATOM 1654 N N . GLY B 1 69 ? 2.002 1.118 -12.734 1 97.44 69 GLY B N 1
ATOM 1655 C CA . GLY B 1 69 ? 3.309 1.285 -12.117 1 97.44 69 GLY B CA 1
ATOM 1656 C C . GLY B 1 69 ? 3.326 0.936 -10.641 1 97.44 69 GLY B C 1
ATOM 1657 O O . GLY B 1 69 ? 4.035 1.567 -9.859 1 97.44 69 GLY B O 1
ATOM 1658 N N . LEU B 1 70 ? 2.492 0.015 -10.297 1 98.38 70 LEU B N 1
ATOM 1659 C CA . LEU B 1 70 ? 2.416 -0.405 -8.898 1 98.38 70 LEU B CA 1
ATOM 1660 C C . LEU B 1 70 ? 2.508 -1.923 -8.781 1 98.38 70 LEU B C 1
ATOM 1662 O O . LEU B 1 70 ? 1.886 -2.648 -9.562 1 98.38 70 LEU B O 1
ATOM 1666 N N . THR B 1 71 ? 3.295 -2.385 -7.852 1 98.56 71 THR B N 1
ATOM 1667 C CA . THR B 1 71 ? 3.303 -3.785 -7.445 1 98.56 71 THR B CA 1
ATOM 1668 C C . THR B 1 71 ? 2.783 -3.934 -6.016 1 98.56 71 THR B C 1
ATOM 1670 O O . THR B 1 71 ? 3.24 -3.238 -5.109 1 98.56 71 THR B O 1
ATOM 1673 N N . LEU B 1 72 ? 1.799 -4.746 -5.785 1 98.44 72 LEU B N 1
ATOM 1674 C CA . LEU B 1 72 ? 1.361 -5.18 -4.465 1 98.44 72 LEU B CA 1
ATOM 1675 C C . LEU B 1 72 ? 2.051 -6.48 -4.062 1 98.44 72 LEU B C 1
ATOM 1677 O O . LEU B 1 72 ? 1.901 -7.5 -4.738 1 98.44 72 LEU B O 1
ATOM 1681 N N . ASN B 1 73 ? 2.83 -6.418 -3 1 98 73 ASN B N 1
ATOM 1682 C CA . ASN B 1 73 ? 3.527 -7.602 -2.504 1 98 73 ASN B CA 1
ATOM 1683 C C . ASN B 1 73 ? 2.705 -8.336 -1.447 1 98 73 ASN B C 1
ATOM 1685 O O . ASN B 1 73 ? 2.443 -7.793 -0.372 1 98 73 ASN B O 1
ATOM 1689 N N . LEU B 1 74 ? 2.344 -9.508 -1.713 1 97.19 74 LEU B N 1
ATOM 1690 C CA . LEU B 1 74 ? 1.547 -10.32 -0.802 1 97.19 74 LEU B CA 1
ATOM 1691 C C . LEU B 1 74 ? 2.377 -11.461 -0.225 1 97.19 74 LEU B C 1
ATOM 1693 O O . LEU B 1 74 ? 2.658 -12.438 -0.918 1 97.19 74 LEU B O 1
ATOM 1697 N N . ASN B 1 75 ? 2.736 -11.305 1.004 1 96.69 75 ASN B N 1
ATOM 1698 C CA . ASN B 1 75 ? 3.469 -12.352 1.709 1 96.69 75 ASN B CA 1
ATOM 1699 C C . ASN B 1 75 ? 2.539 -13.469 2.184 1 96.69 75 ASN B C 1
ATOM 1701 O O . ASN B 1 75 ? 1.554 -13.203 2.877 1 96.69 75 ASN B O 1
ATOM 1705 N N . VAL B 1 76 ? 2.824 -14.664 1.76 1 96.25 76 VAL B N 1
ATOM 1706 C CA . VAL B 1 76 ? 1.983 -15.797 2.143 1 96.25 76 VAL B CA 1
ATOM 1707 C C . VAL B 1 76 ? 2.842 -16.891 2.781 1 96.25 76 VAL B C 1
ATOM 1709 O O . VAL B 1 76 ? 4.066 -16.891 2.629 1 96.25 76 VAL B O 1
ATOM 1712 N N . ASP B 1 77 ? 2.195 -17.828 3.523 1 95.12 77 ASP B N 1
ATOM 1713 C CA . ASP B 1 77 ? 2.906 -18.922 4.18 1 95.12 77 ASP B CA 1
ATOM 1714 C C . ASP B 1 77 ? 3.432 -19.922 3.158 1 95.12 77 ASP B C 1
ATOM 1716 O O . ASP B 1 77 ? 4.586 -20.344 3.234 1 95.12 77 ASP B O 1
ATOM 1720 N N . ASN B 1 78 ? 2.574 -20.297 2.225 1 96.75 78 ASN B N 1
ATOM 1721 C CA . ASN B 1 78 ? 2.885 -21.328 1.24 1 96.75 78 ASN B CA 1
ATOM 1722 C C . ASN B 1 78 ? 2.564 -20.859 -0.178 1 96.75 78 ASN B C 1
ATOM 1724 O O . ASN B 1 78 ? 1.457 -21.078 -0.672 1 96.75 78 ASN B O 1
ATOM 1728 N N . VAL B 1 79 ? 3.592 -20.391 -0.851 1 98.31 79 VAL B N 1
ATOM 1729 C CA . VAL B 1 79 ? 3.398 -19.781 -2.166 1 98.31 79 VAL B CA 1
ATOM 1730 C C . VAL B 1 79 ? 3.076 -20.859 -3.189 1 98.31 79 VAL B C 1
ATOM 1732 O O . VAL B 1 79 ? 2.326 -20.625 -4.141 1 98.31 79 VAL B O 1
ATOM 1735 N N . ASP B 1 80 ? 3.574 -22.094 -3.043 1 98.44 80 ASP B N 1
ATOM 1736 C CA . ASP B 1 80 ? 3.291 -23.188 -3.965 1 98.44 80 ASP B CA 1
ATOM 1737 C C . ASP B 1 80 ? 1.805 -23.547 -3.967 1 98.44 80 ASP B C 1
ATOM 1739 O O . ASP B 1 80 ? 1.223 -23.797 -5.023 1 98.44 80 ASP B O 1
ATOM 1743 N N . SER B 1 81 ? 1.255 -23.562 -2.834 1 97.94 81 SER B N 1
ATOM 1744 C CA . SER B 1 81 ? -0.175 -23.828 -2.721 1 97.94 81 SER B CA 1
ATOM 1745 C C . SER B 1 81 ? -0.997 -22.75 -3.416 1 97.94 81 SER B C 1
ATOM 1747 O O . SER B 1 81 ? -1.966 -23.047 -4.113 1 97.94 81 SER B O 1
ATOM 1749 N N . GLU B 1 82 ? -0.641 -21.516 -3.191 1 97.56 82 GLU B N 1
ATOM 1750 C CA . GLU B 1 82 ? -1.365 -20.422 -3.828 1 97.56 82 GLU B CA 1
ATOM 1751 C C . GLU B 1 82 ? -1.199 -20.453 -5.344 1 97.56 82 GLU B C 1
ATOM 1753 O O . GLU B 1 82 ? -2.131 -20.125 -6.082 1 97.56 82 GLU B O 1
ATOM 1758 N N . TYR B 1 83 ? 0.012 -20.75 -5.801 1 98.12 83 TYR B N 1
ATOM 1759 C CA . TYR B 1 83 ? 0.274 -20.891 -7.23 1 98.12 83 TYR B CA 1
ATOM 1760 C C . TYR B 1 83 ? -0.663 -21.922 -7.859 1 98.12 83 TYR B C 1
ATOM 1762 O O . TYR B 1 83 ? -1.271 -21.656 -8.898 1 98.12 83 TYR B O 1
ATOM 1770 N N . ALA B 1 84 ? -0.775 -23.047 -7.262 1 98 84 ALA B N 1
ATOM 1771 C CA . ALA B 1 84 ? -1.646 -24.109 -7.758 1 98 84 ALA B CA 1
ATOM 1772 C C . ALA B 1 84 ? -3.094 -23.641 -7.852 1 98 84 ALA B C 1
ATOM 1774 O O . ALA B 1 84 ? -3.795 -23.938 -8.82 1 98 84 ALA B O 1
ATOM 1775 N N . LYS B 1 85 ? -3.516 -22.922 -6.902 1 96.88 85 LYS B N 1
ATOM 1776 C CA . LYS B 1 85 ? -4.879 -22.391 -6.895 1 96.88 85 LYS B CA 1
ATOM 1777 C C . LYS B 1 85 ? -5.105 -21.422 -8.055 1 96.88 85 LYS B C 1
ATOM 1779 O O . LYS B 1 85 ? -6.133 -21.5 -8.734 1 96.88 85 LYS B O 1
ATOM 1784 N N . ILE B 1 86 ? -4.199 -20.516 -8.227 1 97.12 86 ILE B N 1
ATOM 1785 C CA . ILE B 1 86 ? -4.34 -19.5 -9.258 1 97.12 86 ILE B CA 1
ATOM 1786 C C . ILE B 1 86 ? -4.293 -20.156 -10.641 1 97.12 86 ILE B C 1
ATOM 1788 O O . ILE B 1 86 ? -4.988 -19.734 -11.562 1 97.12 86 ILE B O 1
ATOM 1792 N N . GLN B 1 87 ? -3.469 -21.188 -10.82 1 96.69 87 GLN B N 1
ATOM 1793 C CA . GLN B 1 87 ? -3.395 -21.922 -12.078 1 96.69 87 GLN B CA 1
ATOM 1794 C C . GLN B 1 87 ? -4.773 -22.422 -12.508 1 96.69 87 GLN B C 1
ATOM 1796 O O . GLN B 1 87 ? -5.094 -22.438 -13.695 1 96.69 87 GLN B O 1
ATOM 1801 N N . GLN B 1 88 ? -5.562 -22.703 -11.57 1 96.31 88 GLN B N 1
ATOM 1802 C CA . GLN B 1 88 ? -6.879 -23.281 -11.852 1 96.31 88 GLN B CA 1
ATOM 1803 C C . GLN B 1 88 ? -7.852 -22.203 -12.32 1 96.31 88 GLN B C 1
ATOM 1805 O O . GLN B 1 88 ? -8.898 -22.516 -12.898 1 96.31 88 GLN B O 1
ATOM 1810 N N . THR B 1 89 ? -7.582 -21 -12.078 1 94.81 89 THR B N 1
ATOM 1811 C CA . THR B 1 89 ? -8.484 -19.906 -12.422 1 94.81 89 THR B CA 1
ATOM 1812 C C . THR B 1 89 ? -8.305 -19.5 -13.883 1 94.81 89 THR B C 1
ATOM 1814 O O . THR B 1 89 ? -9.164 -18.828 -14.453 1 94.81 89 THR B O 1
ATOM 1817 N N . GLY B 1 90 ? -7.168 -19.812 -14.422 1 94.44 90 GLY B N 1
ATOM 1818 C CA . GLY B 1 90 ? -6.879 -19.422 -15.797 1 94.44 90 GLY B CA 1
ATOM 1819 C C . GLY B 1 90 ? -6.32 -18.031 -15.922 1 94.44 90 GLY B C 1
ATOM 1820 O O . GLY B 1 90 ? -6.078 -17.547 -17.031 1 94.44 90 GLY B O 1
ATOM 1821 N N . ILE B 1 91 ? -6.133 -17.297 -14.891 1 96.06 91 ILE B N 1
ATOM 1822 C CA . ILE B 1 91 ? -5.488 -15.992 -14.922 1 96.06 91 ILE B CA 1
ATOM 1823 C C . ILE B 1 91 ? -4.066 -16.125 -15.453 1 96.06 91 ILE B C 1
ATOM 1825 O O . ILE B 1 91 ? -3.299 -16.969 -14.977 1 96.06 91 ILE B O 1
ATOM 1829 N N . PRO B 1 92 ? -3.77 -15.344 -16.484 1 96.81 92 PRO B N 1
ATOM 1830 C CA . PRO B 1 92 ? -2.398 -15.422 -17 1 96.81 92 PRO B CA 1
ATOM 1831 C C . PRO B 1 92 ? -1.365 -14.938 -15.977 1 96.81 92 PRO B C 1
ATOM 1833 O O . PRO B 1 92 ? -1.623 -13.992 -15.234 1 96.81 92 PRO B O 1
ATOM 1836 N N . PHE B 1 93 ? -0.212 -15.578 -16.031 1 97.56 93 PHE B N 1
ATOM 1837 C CA . PHE B 1 93 ? 0.896 -15.18 -15.172 1 97.56 93 PHE B CA 1
ATOM 1838 C C . PHE B 1 93 ? 1.775 -14.148 -15.867 1 97.56 93 PHE B C 1
ATOM 1840 O O . PHE B 1 93 ? 2.031 -14.25 -17.078 1 97.56 93 PHE B O 1
ATOM 1847 N N . ILE B 1 94 ? 2.172 -13.133 -15.133 1 97 94 ILE B N 1
ATOM 1848 C CA . ILE B 1 94 ? 3.279 -12.289 -15.578 1 97 94 ILE B CA 1
ATOM 1849 C C . ILE B 1 94 ? 4.582 -13.086 -15.523 1 97 94 ILE B C 1
ATOM 1851 O O . ILE B 1 94 ? 5.367 -13.062 -16.469 1 97 94 ILE B O 1
ATOM 1855 N N . GLU B 1 95 ? 4.773 -13.672 -14.383 1 95.75 95 GLU B N 1
ATOM 1856 C CA . GLU B 1 95 ? 5.91 -14.547 -14.109 1 95.75 95 GLU B CA 1
ATOM 1857 C C . GLU B 1 95 ? 5.469 -15.812 -13.375 1 95.75 95 GLU B C 1
ATOM 1859 O O . GLU B 1 95 ? 4.797 -15.727 -12.344 1 95.75 95 GLU B O 1
ATOM 1864 N N . ALA B 1 96 ? 5.855 -16.953 -13.961 1 97.19 96 ALA B N 1
ATOM 1865 C CA . ALA B 1 96 ? 5.578 -18.203 -13.281 1 97.19 96 ALA B CA 1
ATOM 1866 C C . ALA B 1 96 ? 6.41 -18.344 -12.008 1 97.19 96 ALA B C 1
ATOM 1868 O O . ALA B 1 96 ? 7.395 -17.625 -11.828 1 97.19 96 ALA B O 1
ATOM 1869 N N . ILE B 1 97 ? 6.016 -19.266 -11.172 1 98.31 97 ILE B N 1
ATOM 1870 C CA . ILE B 1 97 ? 6.621 -19.406 -9.852 1 98.31 97 ILE B CA 1
ATOM 1871 C C . ILE B 1 97 ? 8.117 -19.688 -10 1 98.31 97 ILE B C 1
ATOM 1873 O O . ILE B 1 97 ? 8.523 -20.562 -10.781 1 98.31 97 ILE B O 1
ATOM 1877 N N . THR B 1 98 ? 8.859 -18.906 -9.336 1 97.88 98 THR B N 1
ATOM 1878 C CA . THR B 1 98 ? 10.312 -18.953 -9.469 1 97.88 98 THR B CA 1
ATOM 1879 C C . THR B 1 98 ? 10.992 -18.562 -8.164 1 97.88 98 THR B C 1
ATOM 1881 O O . THR B 1 98 ? 10.469 -17.734 -7.402 1 97.88 98 THR B O 1
ATOM 1884 N N . ASP B 1 99 ? 12.172 -19.156 -7.926 1 97.56 99 ASP B N 1
ATOM 1885 C CA . ASP B 1 99 ? 13.031 -18.719 -6.836 1 97.56 99 ASP B CA 1
ATOM 1886 C C . ASP B 1 99 ? 13.898 -17.531 -7.27 1 97.56 99 ASP B C 1
ATOM 1888 O O . ASP B 1 99 ? 14.438 -17.531 -8.383 1 97.56 99 ASP B O 1
ATOM 1892 N N . HIS B 1 100 ? 13.992 -16.594 -6.402 1 96.12 100 HIS B N 1
ATOM 1893 C CA . HIS B 1 100 ? 14.789 -15.422 -6.727 1 96.12 100 HIS B CA 1
ATOM 1894 C C . HIS B 1 100 ? 15.992 -15.305 -5.797 1 96.12 100 HIS B C 1
ATOM 1896 O O . HIS B 1 100 ? 15.898 -15.625 -4.609 1 96.12 100 HIS B O 1
ATOM 1902 N N . ASP B 1 101 ? 17.047 -14.719 -6.273 1 93.94 101 ASP B N 1
ATOM 1903 C CA . ASP B 1 101 ? 18.297 -14.57 -5.535 1 93.94 101 ASP B CA 1
ATOM 1904 C C . ASP B 1 101 ? 18.125 -13.625 -4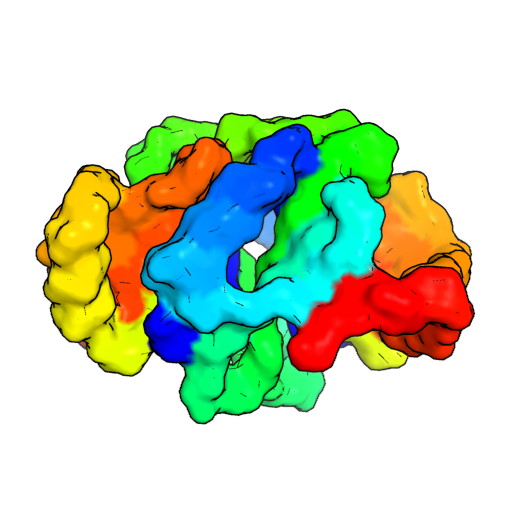.348 1 93.94 101 ASP B C 1
ATOM 1906 O O . ASP B 1 101 ? 18.859 -13.727 -3.359 1 93.94 101 ASP B O 1
ATOM 1910 N N . TRP B 1 102 ? 17.203 -12.766 -4.496 1 93.69 102 TRP B N 1
ATOM 1911 C CA . TRP B 1 102 ? 17.031 -11.797 -3.418 1 93.69 102 TRP B CA 1
ATOM 1912 C C . TRP B 1 102 ? 16.281 -12.422 -2.242 1 93.69 102 TRP B C 1
ATOM 1914 O O . TRP B 1 102 ? 16.047 -11.758 -1.23 1 93.69 102 TRP B O 1
ATOM 1924 N N . GLY B 1 103 ? 15.805 -13.68 -2.32 1 95.31 103 GLY B N 1
ATOM 1925 C CA . GLY B 1 103 ? 15.461 -14.406 -1.108 1 95.31 103 GLY B CA 1
ATOM 1926 C C . GLY B 1 103 ? 13.984 -14.734 -1.01 1 95.31 103 GLY B C 1
ATOM 1927 O O . GLY B 1 103 ? 13.414 -14.75 0.085 1 95.31 103 GLY B O 1
ATOM 1928 N N . ASP B 1 104 ? 13.32 -14.961 -2.158 1 97.38 104 ASP B N 1
ATOM 1929 C CA . ASP B 1 104 ? 11.93 -15.398 -2.072 1 97.38 104 ASP B CA 1
ATOM 1930 C C . ASP B 1 104 ? 11.586 -16.344 -3.229 1 97.38 104 ASP B C 1
ATOM 1932 O O . ASP B 1 104 ? 12.406 -16.562 -4.121 1 97.38 104 ASP B O 1
ATOM 1936 N N . ARG B 1 105 ? 10.57 -17.109 -3.113 1 98.62 105 ARG B N 1
ATOM 1937 C CA . ARG B 1 105 ? 9.852 -17.812 -4.172 1 98.62 105 ARG B CA 1
ATOM 1938 C C . ARG B 1 105 ? 8.516 -17.141 -4.457 1 98.62 105 ARG B C 1
ATOM 1940 O O . ARG B 1 105 ? 7.75 -16.844 -3.535 1 98.62 105 ARG B O 1
ATOM 1947 N N . ALA B 1 106 ? 8.375 -16.844 -5.766 1 98.62 106 ALA B N 1
ATOM 1948 C CA . ALA B 1 106 ? 7.219 -15.992 -6.031 1 98.62 106 ALA B CA 1
ATOM 1949 C C . ALA B 1 106 ? 6.668 -16.234 -7.434 1 98.62 106 ALA B C 1
ATOM 1951 O O . ALA B 1 106 ? 7.328 -16.875 -8.266 1 98.62 106 ALA B O 1
ATOM 1952 N N . PHE B 1 107 ? 5.48 -15.781 -7.648 1 98.38 107 PHE B N 1
ATOM 1953 C CA . PHE B 1 107 ? 4.871 -15.594 -8.961 1 98.38 107 PHE B CA 1
ATOM 1954 C C . PHE B 1 107 ? 4.082 -14.289 -9 1 98.38 107 PHE B C 1
ATOM 1956 O O . PHE B 1 107 ? 3.865 -13.648 -7.969 1 98.38 107 PHE B O 1
ATOM 1963 N N . SER B 1 108 ? 3.746 -13.906 -10.172 1 98.38 108 SER B N 1
ATOM 1964 C CA . SER B 1 108 ? 3.023 -12.648 -10.281 1 98.38 108 SER B CA 1
ATOM 1965 C C . SER B 1 108 ? 1.92 -12.727 -11.336 1 98.38 108 SER B C 1
ATOM 1967 O O . SER B 1 108 ? 2.074 -13.406 -12.352 1 98.38 108 SER B O 1
ATOM 1969 N N . ILE B 1 109 ? 0.87 -12.047 -11.07 1 98.25 109 ILE B N 1
ATOM 1970 C CA . ILE B 1 109 ? -0.256 -11.875 -11.984 1 98.25 109 ILE B CA 1
ATOM 1971 C C . ILE B 1 109 ? -0.693 -10.414 -12 1 98.25 109 ILE B C 1
ATOM 1973 O O . ILE B 1 109 ? -0.204 -9.602 -11.211 1 98.25 109 ILE B O 1
ATOM 1977 N N . ASN B 1 110 ? -1.599 -10.125 -12.883 1 97.88 110 ASN B N 1
ATOM 1978 C CA . ASN B 1 110 ? -2.17 -8.781 -12.922 1 97.88 110 ASN B CA 1
ATOM 1979 C C . ASN B 1 110 ? -3.547 -8.734 -12.266 1 97.88 110 ASN B C 1
ATOM 1981 O O . ASN B 1 110 ? -4.34 -9.664 -12.422 1 97.88 110 ASN B O 1
ATOM 1985 N N . ASP B 1 111 ? -3.799 -7.621 -11.578 1 97.81 111 ASP B N 1
ATOM 1986 C CA . ASP B 1 111 ? -5.191 -7.328 -11.25 1 97.81 111 ASP B CA 1
ATOM 1987 C C . ASP B 1 111 ? -5.859 -6.531 -12.367 1 97.81 111 ASP B C 1
ATOM 1989 O O . ASP B 1 111 ? -5.234 -6.23 -13.383 1 97.81 111 ASP B O 1
ATOM 1993 N N . PRO B 1 112 ? -7.148 -6.16 -12.242 1 97.56 112 PRO B N 1
ATOM 1994 C CA . PRO B 1 112 ? -7.879 -5.535 -13.344 1 97.56 112 PRO B CA 1
ATOM 1995 C C . PRO B 1 112 ? -7.312 -4.168 -13.734 1 97.56 112 PRO B C 1
ATOM 1997 O O . PRO B 1 112 ? -7.59 -3.666 -14.82 1 97.56 112 PRO B O 1
ATOM 2000 N N . LEU B 1 113 ? -6.547 -3.514 -12.867 1 97.62 113 LEU B N 1
ATOM 2001 C CA . LEU B 1 113 ? -5.977 -2.199 -13.148 1 97.62 113 LEU B CA 1
ATOM 2002 C C . LEU B 1 113 ? -4.582 -2.328 -13.75 1 97.62 113 LEU B C 1
ATOM 2004 O O . LEU B 1 113 ? -3.953 -1.323 -14.086 1 97.62 113 LEU B O 1
ATOM 2008 N N . GLY B 1 114 ? -4.109 -3.562 -13.789 1 96.75 114 GLY B N 1
ATOM 2009 C CA . GLY B 1 114 ? -2.77 -3.777 -14.305 1 96.75 114 GLY B CA 1
ATOM 2010 C C . GLY B 1 114 ? -1.7 -3.754 -13.234 1 96.75 114 GLY B C 1
ATOM 2011 O O . GLY B 1 114 ? -0.506 -3.762 -13.539 1 96.75 114 GLY B O 1
ATOM 2012 N N . ASN B 1 115 ? -2.057 -3.631 -12.016 1 97.81 115 ASN B N 1
ATOM 2013 C CA . ASN B 1 115 ? -1.072 -3.816 -10.953 1 97.81 115 ASN B CA 1
ATOM 2014 C C . ASN B 1 115 ? -0.487 -5.227 -10.977 1 97.81 115 ASN B C 1
ATOM 2016 O O . ASN B 1 115 ? -1.209 -6.199 -11.195 1 97.81 115 ASN B O 1
ATOM 2020 N N . ALA B 1 116 ? 0.794 -5.258 -10.68 1 98.25 116 ALA B N 1
ATOM 2021 C CA . ALA B 1 116 ? 1.367 -6.578 -10.438 1 98.25 116 ALA B CA 1
ATOM 2022 C C . ALA B 1 116 ? 1.06 -7.051 -9.016 1 98.25 116 ALA B C 1
ATOM 2024 O O . ALA B 1 116 ? 1.337 -6.344 -8.047 1 98.25 116 ALA B O 1
ATOM 2025 N N . LEU B 1 117 ? 0.419 -8.141 -8.898 1 98.5 117 LEU B N 1
ATOM 2026 C CA . LEU B 1 117 ? 0.333 -8.852 -7.629 1 98.5 117 LEU B CA 1
ATOM 2027 C C . LEU B 1 117 ? 1.488 -9.836 -7.477 1 98.5 117 LEU B C 1
ATOM 2029 O O . LEU B 1 117 ? 1.541 -10.852 -8.18 1 98.5 117 LEU B O 1
ATOM 2033 N N . TYR B 1 118 ? 2.391 -9.461 -6.652 1 98.5 118 TYR B N 1
ATOM 2034 C CA . TYR B 1 118 ? 3.562 -10.281 -6.363 1 98.5 118 TYR B CA 1
ATOM 2035 C C . TYR B 1 118 ? 3.338 -11.141 -5.125 1 98.5 118 TYR B C 1
ATOM 2037 O O . TYR B 1 118 ? 3.463 -10.656 -3.998 1 98.5 118 TYR B O 1
ATOM 2045 N N . ILE B 1 119 ? 3.016 -12.414 -5.312 1 98.44 119 ILE B N 1
ATOM 2046 C CA . ILE B 1 119 ? 2.711 -13.336 -4.227 1 98.44 119 ILE B CA 1
ATOM 2047 C C . ILE B 1 119 ? 3.945 -14.18 -3.902 1 98.44 119 ILE B C 1
ATOM 2049 O O . ILE B 1 119 ? 4.48 -14.875 -4.77 1 98.44 119 ILE B O 1
ATOM 2053 N N . TYR B 1 120 ? 4.305 -14.109 -2.617 1 98.31 120 TYR B N 1
ATOM 2054 C CA . TYR B 1 120 ? 5.613 -14.703 -2.373 1 98.31 120 TYR B CA 1
ATOM 2055 C C . TYR B 1 120 ? 5.688 -15.305 -0.974 1 98.31 120 TYR B C 1
ATOM 2057 O O . TYR B 1 120 ? 4.879 -14.977 -0.105 1 98.31 120 TYR B O 1
ATOM 2065 N N . SER B 1 121 ? 6.645 -16.219 -0.76 1 98.19 121 SER B N 1
ATOM 2066 C CA . SER B 1 121 ? 7.137 -16.719 0.52 1 98.19 121 SER B CA 1
ATOM 2067 C C . SER B 1 121 ? 8.656 -16.609 0.613 1 98.19 121 SER B C 1
ATOM 2069 O O . SER B 1 121 ? 9.359 -16.859 -0.365 1 98.19 121 SER B O 1
ATOM 2071 N N . PRO B 1 122 ? 9.141 -16.266 1.724 1 97 122 PRO B N 1
ATOM 2072 C CA . PRO B 1 122 ? 10.578 -16.016 1.865 1 97 122 PRO B CA 1
ATOM 2073 C C . PRO B 1 122 ? 11.414 -17.281 1.667 1 97 122 PRO B C 1
ATOM 2075 O O . PRO B 1 122 ? 10.945 -18.391 1.966 1 97 122 PRO B O 1
ATOM 2078 N N . ARG B 1 123 ? 12.531 -17.094 1.096 1 97.06 123 ARG B N 1
ATOM 2079 C CA . ARG B 1 123 ? 13.609 -18.062 0.972 1 97.06 123 ARG B CA 1
ATOM 2080 C C . ARG B 1 123 ? 14.945 -17.453 1.396 1 97.06 123 ARG B C 1
ATOM 2082 O O . ARG B 1 123 ? 15 -16.281 1.789 1 97.06 123 ARG B O 1
ATOM 2089 N N . GLU B 1 124 ? 15.977 -18.281 1.359 1 94.5 124 GLU B N 1
ATOM 2090 C CA . GLU B 1 124 ? 17.297 -17.781 1.682 1 94.5 124 GLU B CA 1
ATOM 2091 C C . GLU B 1 124 ? 17.797 -16.812 0.609 1 94.5 124 GLU B C 1
ATOM 2093 O O . GLU B 1 124 ? 17.641 -17.062 -0.586 1 94.5 124 GLU B O 1
ATOM 2098 N N . MET B 1 125 ? 18.391 -15.789 1.08 1 94.31 125 MET B N 1
ATOM 2099 C CA . MET B 1 125 ? 18.938 -14.773 0.182 1 94.31 125 MET B CA 1
ATOM 2100 C C . MET B 1 125 ? 20.375 -15.117 -0.224 1 94.31 125 MET B C 1
ATOM 2102 O O . MET B 1 125 ? 21.141 -15.617 0.591 1 94.31 125 MET B O 1
ATOM 2106 N N . SER B 1 126 ? 20.625 -14.836 -1.482 1 93.94 126 SER B N 1
ATOM 2107 C CA . SER B 1 126 ? 22 -15.039 -1.929 1 93.94 126 SER B CA 1
ATOM 2108 C C . SER B 1 126 ? 22.953 -14.062 -1.255 1 93.94 126 SER B C 1
ATOM 2110 O O . SER B 1 126 ? 22.516 -13.039 -0.712 1 93.94 126 SER B O 1
ATOM 2112 N N . ALA B 1 127 ? 24.297 -14.234 -1.351 1 91.81 127 ALA B N 1
ATOM 2113 C CA . ALA B 1 127 ? 25.328 -13.406 -0.745 1 91.81 127 ALA B CA 1
ATOM 2114 C C . ALA B 1 127 ? 25.328 -12 -1.348 1 91.81 127 ALA B C 1
ATOM 2116 O O . ALA B 1 127 ? 25.531 -11.016 -0.64 1 91.81 127 ALA B O 1
ATOM 2117 N N . GLU B 1 128 ? 25.062 -12 -2.611 1 90.5 128 GLU B N 1
ATOM 2118 C CA . GLU B 1 128 ? 25.047 -10.727 -3.318 1 90.5 128 GLU B CA 1
ATOM 2119 C C . GLU B 1 128 ? 24 -9.781 -2.746 1 90.5 128 GLU B C 1
ATOM 2121 O O . GLU B 1 128 ? 24.266 -8.602 -2.521 1 90.5 128 GLU B O 1
ATOM 2126 N N . TYR B 1 129 ? 22.922 -10.273 -2.451 1 93.12 129 TYR B N 1
ATOM 2127 C CA . TYR B 1 129 ? 21.828 -9.414 -1.999 1 93.12 129 TYR B CA 1
ATOM 2128 C C . TYR B 1 129 ? 21.906 -9.18 -0.494 1 93.12 129 TYR B C 1
ATOM 2130 O O . TYR B 1 129 ? 21.359 -8.203 0.017 1 93.12 129 TYR B O 1
ATOM 2138 N N . GLN B 1 130 ? 22.594 -9.977 0.149 1 92.12 130 GLN B N 1
ATOM 2139 C CA . GLN B 1 130 ? 22.812 -9.75 1.574 1 92.12 130 GLN B CA 1
ATOM 2140 C C . GLN B 1 130 ? 23.578 -8.453 1.818 1 92.12 130 GLN B C 1
ATOM 2142 O O . GLN B 1 130 ? 23.328 -7.762 2.811 1 92.12 130 GLN B O 1
ATOM 2147 N N . ASN B 1 131 ? 24.375 -8.141 0.898 1 91.5 131 ASN B N 1
ATOM 2148 C CA . ASN B 1 131 ? 25.172 -6.926 1.012 1 91.5 131 ASN B CA 1
ATOM 2149 C C . ASN B 1 131 ? 24.312 -5.672 0.856 1 91.5 131 ASN B C 1
ATOM 2151 O O . ASN B 1 131 ? 24.719 -4.582 1.26 1 91.5 131 ASN B O 1
ATOM 2155 N N . ALA B 1 132 ? 23.172 -5.879 0.216 1 93.25 132 ALA B N 1
ATOM 2156 C CA . ALA B 1 132 ? 22.297 -4.746 -0.038 1 93.25 132 ALA B CA 1
ATOM 2157 C C . ALA B 1 132 ? 21.422 -4.445 1.178 1 93.25 132 ALA B C 1
ATOM 2159 O O . ALA B 1 132 ? 20.766 -3.398 1.241 1 93.25 132 ALA B O 1
ATOM 2160 N N . VAL B 1 133 ? 21.359 -5.359 2.152 1 93.81 133 VAL B N 1
ATOM 2161 C CA . VAL B 1 133 ? 20.594 -5.16 3.377 1 93.81 133 VAL B CA 1
ATOM 2162 C C . VAL B 1 133 ? 21.281 -4.105 4.246 1 93.81 133 VAL B C 1
ATOM 2164 O O . VAL B 1 133 ? 22.484 -4.168 4.48 1 93.81 133 VAL B O 1
ATOM 2167 N N . LYS B 1 134 ? 20.375 -3.111 4.605 1 89.31 134 LYS B N 1
ATOM 2168 C CA . LYS B 1 134 ? 20.922 -2.047 5.441 1 89.31 134 LYS B CA 1
ATOM 2169 C C . LYS B 1 134 ? 20.484 -2.203 6.891 1 89.31 134 LYS B C 1
ATOM 2171 O O . LYS B 1 134 ? 19.344 -2.586 7.16 1 89.31 134 LYS B O 1
ATOM 2176 N N . GLU B 1 135 ? 21.266 -2.332 7.898 1 75.94 135 GLU B N 1
ATOM 2177 C CA . GLU B 1 135 ? 21.016 -2.475 9.328 1 75.94 135 GLU B CA 1
ATOM 2178 C C . GLU B 1 135 ? 20.625 -1.139 9.953 1 75.94 135 GLU B C 1
ATOM 2180 O O . GLU B 1 135 ? 21.078 -0.083 9.508 1 75.94 135 GLU B O 1
#

pLDDT: mean 95.21, std 5.46, range [63.47, 98.81]

Nearest PDB structures (foldseek):
  2i7r-assembly1_B  TM=8.588E-01  e=5.570E-08  Streptococcus pneumoniae
  4hc5-assembly2_C  TM=7.461E-01  e=1.904E-08  Sphaerobacter thermophilus DSM 20745
  3itw-assembly1_A-2  TM=7.475E-01  e=6.731E-08  Micromonospora sp. ML1
  3itw-assembly1_B-2  TM=6.735E-01  e=6.964E-07  Micromonospora sp. ML1
  5umq-assembly1_A  TM=7.301E-01  e=1.686E-06  Streptomyces sp. CB03234

Secondary structure (DSSP, 8-state):
-EESEEEEEEE-S-HHHHHHHHHHHH--EEEEE-SSEEEEEEEESSSS-EEEEEE-GGGSSS-PPP-S-EEEEEE-S-HHHHHHHHHTTTPPEEEEEEEETTTEEEEEEE-TT--EEEEEEE-PPPHHHHTTB--/-EESEEEEEEE-S-HHHHHHHHHHHH--EEEEE-SSEEEEEEEESSSS-EEEEEE-GGGSSS-PPP-S-EEEEEE-S-HHHHHHHHHTTTPPEEEEEEEETTTEEEEEEE-TT--EEEEEEE-PPPHHHHTTB--

InterPro domains:
  IPR025870 Glyoxalase-like domain [PF12681] (10-119)
  IPR029068 Glyoxalase/Bleomycin resistance protein/Dihydroxybiphenyl dioxygenase [SSF54593] (7-122)
  IPR037523 Vicinal oxygen chelate (VOC), core domain [PS51819] (4-122)

Radius of gyration: 18.12 Å; Cα contacts (8 Å, |Δi|>4): 639; chains: 2; bounding box: 50×48×35 Å

Foldseek 3Di:
DDDPDDEDEAAAPCQVQQVVQCCVQQVWAWDDDPPQKTKIWGDDPDDDIHIYMYGHLCPDPVSDHDQDDAEDEAEDADQPVSLVSVVVVVFDWPARFDDDQQFWTWTWGAGPNGYIYTYIYGGDHHPVNVVVDDD/DDDPDDEDEAAAPCQVQQVVQCCVQQVWAWDDDPPQKTKIWGDDPDDDIHIYMYGHLCPDPVSDHDQDDAEDEAEDDDQPVSLVSVVVVVFDWPAHFDDDQQFWTWTWGAGPNGYIYTYIYGGDHHPVNVVVDDD

Organism: NCBI:txid889453

Sequence (270 aa):
MKINDLSITIHTDKIKECVDFYVRHFNVKITFDCEWYVTIQFQSHVNPDIFLSFIKPEYGATGKAFSGGLTLNLNVDNVDSEYAKIQQTGIPFIEAITDHDWGDRAFSINDPLGNALYIYSPREMSAEYQNAVKEMKINDLSITIHTDKIKECVDFYVRHFNVKITFDCEWYVTIQFQSHVNPDIFLSFIKPEYGATGKAFSGGLTLNLNVDNVDSEYAKIQQTGIPFIEAITDHDWGDRAFSINDPLGNALYIYSPREMSAEYQNAVKE